Protein AF-A0ABD5RZX4-F1 (afdb_monomer)

Nearest PDB structures (foldseek):
  5f5x-assembly1_A  TM=9.224E-01  e=9.215E-24  Bacillus cereus ATCC 10987
  5f9m-assembly1_A  TM=9.256E-01  e=1.756E-23  Bacillus cereus ATCC 10987
  5jyb-assembly1_B  TM=9.176E-01  e=4.686E-22  Bacillus cereus ATCC 10987
  4e5s-assembly1_B  TM=8.769E-01  e=1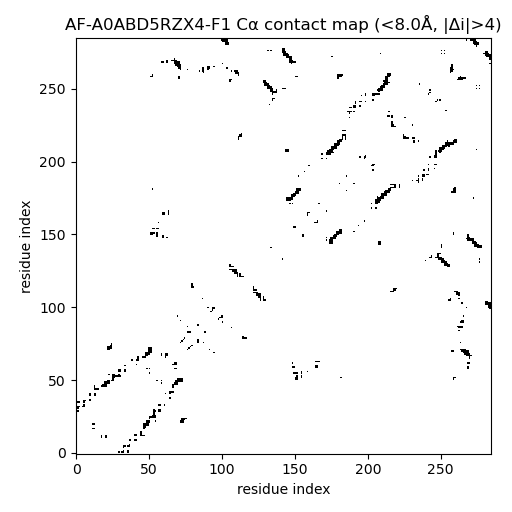.231E-19  Bacillus anthracis str. Ames
  4h1h-assembly1_A  TM=8.625E-01  e=5.331E-19  Listeria monocytogenes EGD-e

pLDDT: mean 95.08, std 4.71, range [74.06, 98.94]

InterPro domains:
  IPR003507 Peptidase family S66 [PTHR30237] (2-284)
  IPR027461 LD-carboxypeptidase A, C-terminal domain superfamily [G3DSA:3.50.30.60] (101-285)
  IPR027461 LD-carboxypeptidase A, C-terminal domain superfamily [SSF141986] (135-281)
  IPR027478 Murein tetrapeptide carboxypeptidase, N-terminal [G3DSA:3.40.50.10740] (1-100)
  IPR029062 Class I glutamine amidotransferase-like [SSF52317] (2-103)
  IPR040449 LD-carboxypeptidase, N-terminal [PF02016] (2-70)
  IPR040921 LD-carboxypeptidase, C-terminal [PF17676] (145-275)

Mean predicted aligned error: 3.29 Å

Structure (mmCIF, N/CA/C/O backbone):
data_AF-A0ABD5RZX4-F1
#
_entry.id   AF-A0ABD5RZX4-F1
#
loop_
_atom_site.group_PDB
_atom_site.id
_atom_site.type_symbol
_atom_site.label_atom_id
_atom_site.label_alt_id
_atom_site.label_comp_id
_atom_site.label_asym_id
_atom_site.label_entity_id
_atom_site.label_seq_id
_atom_site.pdbx_PDB_ins_code
_atom_site.Cartn_x
_atom_site.Cartn_y
_atom_site.Cartn_z
_atom_site.occupancy
_atom_site.B_iso_or_equiv
_atom_site.auth_seq_id
_atom_site.auth_comp_id
_atom_site.auth_asym_id
_atom_site.auth_atom_id
_atom_site.pdbx_PDB_model_num
ATOM 1 N N . PRO A 1 1 ? 6.919 -1.014 -25.676 1.00 94.06 1 PRO A N 1
ATOM 2 C CA . PRO A 1 1 ? 5.506 -0.659 -25.971 1.00 94.06 1 PRO A CA 1
ATOM 3 C C . PRO A 1 1 ? 4.554 -1.358 -24.990 1.00 94.06 1 PRO A C 1
ATOM 5 O O . PRO A 1 1 ? 4.954 -2.387 -24.448 1.00 94.06 1 PRO A O 1
ATOM 8 N N . PRO A 1 2 ? 3.350 -0.834 -24.702 1.00 97.31 2 PRO A N 1
ATOM 9 C CA . PRO A 1 2 ? 2.436 -1.482 -23.760 1.00 97.31 2 PRO A CA 1
ATOM 10 C C . PRO A 1 2 ? 1.942 -2.858 -24.240 1.00 97.31 2 PRO A C 1
ATOM 12 O O . PRO A 1 2 ? 1.843 -3.765 -23.422 1.00 97.31 2 PRO A O 1
ATOM 15 N N . GLU A 1 3 ? 1.717 -3.048 -25.542 1.00 97.75 3 GLU A N 1
ATOM 16 C CA . GLU A 1 3 ? 1.296 -4.328 -26.133 1.00 97.75 3 GLU A CA 1
ATOM 17 C C . GLU A 1 3 ? 2.377 -5.410 -25.984 1.00 97.75 3 GLU A C 1
ATOM 19 O O . GLU A 1 3 ? 2.085 -6.547 -25.632 1.00 97.75 3 GLU A O 1
ATOM 24 N N . GLU A 1 4 ? 3.640 -5.044 -26.212 1.00 97.88 4 GLU A N 1
ATOM 25 C CA . GLU A 1 4 ? 4.778 -5.962 -26.077 1.00 97.88 4 GLU A CA 1
ATOM 26 C C . GLU A 1 4 ? 4.996 -6.375 -24.618 1.00 97.88 4 GLU A C 1
ATOM 28 O O . GLU A 1 4 ? 5.177 -7.555 -24.341 1.00 97.88 4 GLU A O 1
ATOM 33 N N . ARG A 1 5 ? 4.894 -5.427 -23.673 1.00 97.56 5 ARG A N 1
ATOM 34 C CA . ARG A 1 5 ? 4.966 -5.730 -22.233 1.00 97.56 5 ARG A CA 1
ATOM 35 C C . ARG A 1 5 ? 3.840 -6.667 -21.790 1.00 97.56 5 ARG A C 1
ATOM 37 O O . ARG A 1 5 ? 4.092 -7.580 -21.012 1.00 97.56 5 ARG A O 1
ATOM 44 N N . ALA A 1 6 ? 2.619 -6.470 -22.295 1.00 97.56 6 ALA A N 1
ATOM 45 C CA . ALA A 1 6 ? 1.498 -7.370 -22.020 1.00 97.56 6 ALA A CA 1
ATOM 46 C C . ALA A 1 6 ? 1.774 -8.786 -22.546 1.00 97.56 6 ALA A C 1
ATOM 48 O O . ALA A 1 6 ? 1.656 -9.746 -21.789 1.00 97.56 6 ALA A O 1
ATOM 49 N N . ALA A 1 7 ? 2.240 -8.908 -23.793 1.00 96.75 7 ALA A N 1
ATOM 50 C CA . ALA A 1 7 ? 2.593 -10.196 -24.385 1.00 96.75 7 ALA A CA 1
ATOM 51 C C . ALA A 1 7 ? 3.728 -10.910 -23.623 1.00 96.75 7 ALA A C 1
ATOM 53 O O . ALA A 1 7 ? 3.729 -12.135 -23.512 1.00 96.75 7 ALA A O 1
ATOM 54 N N . GLU A 1 8 ? 4.697 -10.170 -23.073 1.00 96.06 8 GLU A N 1
ATOM 55 C CA . GLU A 1 8 ? 5.748 -10.748 -22.230 1.00 96.06 8 GLU A CA 1
ATOM 56 C C . GLU A 1 8 ? 5.211 -11.280 -20.899 1.00 96.06 8 GLU A C 1
ATOM 58 O O . GLU A 1 8 ? 5.606 -12.377 -20.500 1.00 96.06 8 GLU A O 1
ATOM 63 N N . ILE A 1 9 ? 4.300 -10.546 -20.251 1.00 95.69 9 ILE A N 1
ATOM 64 C CA . ILE A 1 9 ? 3.616 -10.991 -19.028 1.00 95.69 9 ILE A CA 1
ATOM 65 C C . ILE A 1 9 ? 2.806 -12.258 -19.315 1.00 95.69 9 ILE A C 1
ATOM 67 O O . ILE A 1 9 ? 2.962 -13.251 -18.612 1.00 95.69 9 ILE A O 1
ATOM 71 N N . GLU A 1 10 ? 1.988 -12.258 -20.367 1.00 95.06 10 GLU A N 1
ATOM 72 C CA . GLU A 1 10 ? 1.165 -13.411 -20.750 1.00 95.06 10 GLU A CA 1
ATOM 73 C C . GLU A 1 10 ? 2.010 -14.638 -21.072 1.00 95.06 10 GLU A C 1
ATOM 75 O O . GLU A 1 10 ? 1.728 -15.725 -20.576 1.00 95.06 10 GLU A O 1
ATOM 80 N N . ARG A 1 11 ? 3.088 -14.467 -21.848 1.00 94.81 11 ARG A N 1
ATOM 81 C CA . ARG A 1 11 ? 4.034 -15.550 -22.134 1.00 94.81 11 ARG A CA 1
ATOM 82 C C . ARG A 1 11 ? 4.641 -16.106 -20.848 1.00 94.81 11 ARG A C 1
ATOM 84 O O . ARG A 1 11 ? 4.794 -17.317 -20.741 1.00 94.81 11 ARG A O 1
ATOM 91 N N . ALA A 1 12 ? 4.996 -15.240 -19.899 1.00 94.50 12 ALA A N 1
ATOM 92 C CA . ALA A 1 12 ? 5.596 -15.667 -18.643 1.00 94.50 12 ALA A CA 1
ATOM 93 C C . ALA A 1 12 ? 4.602 -16.406 -17.732 1.00 94.50 12 ALA A C 1
ATOM 95 O O . ALA A 1 12 ? 4.987 -17.366 -17.074 1.00 94.50 12 ALA A O 1
ATOM 96 N N . PHE A 1 13 ? 3.334 -15.989 -17.712 1.00 93.44 13 PHE A N 1
ATOM 97 C CA . PHE A 1 13 ? 2.275 -16.683 -16.973 1.00 93.44 13 PHE A CA 1
ATOM 98 C C . PHE A 1 13 ? 1.901 -18.017 -17.626 1.00 93.44 13 PHE A C 1
ATOM 100 O O . PHE A 1 13 ? 1.741 -19.007 -16.925 1.00 93.44 13 PHE A O 1
ATOM 107 N N . ALA A 1 14 ? 1.803 -18.070 -18.956 1.00 92.38 14 ALA A N 1
ATOM 108 C CA . ALA A 1 14 ? 1.410 -19.273 -19.689 1.00 92.38 14 ALA A CA 1
ATOM 109 C C . ALA A 1 14 ? 2.469 -20.393 -19.674 1.00 92.38 14 ALA A C 1
ATOM 111 O O . ALA A 1 14 ? 2.138 -21.546 -19.957 1.00 92.38 14 ALA A O 1
ATOM 112 N N . ASP A 1 15 ? 3.733 -20.078 -19.375 1.00 93.69 15 ASP A N 1
ATOM 113 C CA . ASP A 1 15 ? 4.818 -21.058 -19.327 1.00 93.69 15 ASP A CA 1
ATOM 114 C C . ASP A 1 15 ? 4.810 -21.843 -17.994 1.00 93.69 15 ASP A C 1
ATOM 116 O O . ASP A 1 15 ? 5.119 -21.281 -16.939 1.00 93.69 15 ASP A O 1
ATOM 120 N N . PRO A 1 16 ? 4.508 -23.157 -18.004 1.00 91.81 16 PRO A N 1
ATOM 121 C CA . PRO A 1 16 ? 4.422 -23.956 -16.782 1.00 91.81 16 PRO A CA 1
ATOM 122 C C . PRO A 1 16 ? 5.774 -24.171 -16.077 1.00 91.81 16 PRO A C 1
ATOM 124 O O . PRO A 1 16 ? 5.786 -24.619 -14.925 1.00 91.81 16 PRO A O 1
ATOM 127 N N . GLU A 1 17 ? 6.904 -23.886 -16.734 1.00 94.25 17 GLU A N 1
ATOM 128 C CA . GLU A 1 17 ? 8.232 -23.953 -16.115 1.00 94.25 17 GLU A CA 1
ATOM 129 C C . GLU A 1 17 ? 8.545 -22.698 -15.276 1.00 94.25 17 GLU A C 1
ATOM 131 O O . GLU A 1 17 ? 9.392 -22.748 -14.377 1.00 94.25 17 GLU A O 1
ATOM 136 N N . ILE A 1 18 ? 7.827 -21.587 -15.492 1.00 93.56 18 ILE A N 1
ATOM 137 C CA . ILE A 1 18 ? 8.025 -20.328 -14.766 1.00 93.56 18 ILE A CA 1
ATOM 138 C C . ILE A 1 18 ? 7.219 -20.325 -13.462 1.00 93.56 18 ILE A C 1
ATOM 140 O O . ILE A 1 18 ? 5.992 -20.243 -13.428 1.00 93.56 18 ILE A O 1
ATOM 144 N N . ARG A 1 19 ? 7.935 -20.367 -12.334 1.00 89.50 19 ARG A N 1
ATOM 145 C CA . ARG A 1 19 ? 7.347 -20.400 -10.978 1.00 89.50 19 ARG A CA 1
ATOM 146 C C . ARG A 1 19 ? 7.194 -19.026 -10.319 1.00 89.50 19 ARG A C 1
ATOM 148 O O . ARG A 1 19 ? 6.604 -18.936 -9.243 1.00 89.50 19 ARG A O 1
ATOM 155 N N . GLY A 1 20 ? 7.725 -17.984 -10.950 1.00 92.00 20 GLY A N 1
ATOM 156 C CA . GLY A 1 20 ? 7.547 -16.604 -10.529 1.00 92.00 20 GLY A CA 1
ATOM 157 C C . GLY A 1 20 ? 8.083 -15.616 -11.560 1.00 92.00 20 GLY A C 1
ATOM 158 O O . GLY A 1 20 ? 9.052 -15.900 -12.261 1.00 92.00 20 GLY A O 1
ATOM 159 N N . VAL A 1 21 ? 7.448 -14.452 -11.632 1.00 94.94 21 VAL A N 1
ATOM 160 C CA . VAL A 1 21 ? 7.799 -13.333 -12.508 1.00 94.94 21 VAL A CA 1
ATOM 161 C C . VAL A 1 21 ? 8.141 -12.143 -11.628 1.00 94.94 21 VAL A C 1
ATOM 163 O O . VAL A 1 21 ? 7.313 -11.710 -10.833 1.00 94.94 21 VAL A O 1
ATOM 166 N N . MET A 1 22 ? 9.354 -11.615 -11.762 1.00 96.25 22 MET A N 1
ATOM 167 C CA . MET A 1 22 ? 9.814 -10.458 -11.001 1.00 96.25 22 MET A CA 1
ATOM 168 C C . MET A 1 22 ? 10.012 -9.271 -11.932 1.00 96.25 22 MET A C 1
ATOM 170 O O . MET A 1 22 ? 10.758 -9.357 -12.908 1.00 96.25 22 MET A O 1
ATOM 174 N N . ALA A 1 23 ? 9.343 -8.165 -11.621 1.00 97.19 23 ALA A N 1
ATOM 175 C CA . ALA A 1 23 ? 9.547 -6.903 -12.302 1.00 97.19 23 ALA A CA 1
ATOM 176 C C . ALA A 1 23 ? 10.989 -6.426 -12.107 1.00 97.19 23 ALA A C 1
ATOM 178 O O . ALA A 1 23 ? 11.581 -6.594 -11.038 1.00 97.19 23 ALA A O 1
ATOM 179 N N . VAL A 1 24 ? 11.554 -5.814 -13.147 1.00 95.94 24 VAL A N 1
ATOM 180 C CA . VAL A 1 24 ? 12.904 -5.248 -13.065 1.00 95.94 24 VAL A CA 1
ATOM 181 C C . VAL A 1 24 ? 12.901 -4.011 -12.168 1.00 95.94 24 VAL A C 1
ATOM 183 O O . VAL A 1 24 ? 13.736 -3.897 -11.279 1.00 95.94 24 VAL A O 1
ATOM 186 N N . THR A 1 25 ? 11.961 -3.095 -12.391 1.00 94.75 25 THR A N 1
ATOM 187 C CA . THR A 1 25 ? 11.801 -1.844 -11.641 1.00 94.75 25 THR A CA 1
ATOM 188 C C . THR A 1 25 ? 10.355 -1.332 -11.765 1.00 94.75 25 THR A C 1
ATOM 190 O O . THR A 1 25 ? 9.526 -1.982 -12.414 1.00 94.75 25 THR A O 1
ATOM 193 N N . GLY A 1 26 ? 10.058 -0.193 -11.132 1.00 95.19 26 GLY A N 1
ATOM 194 C CA . GLY A 1 26 ? 8.796 0.541 -11.235 1.00 95.19 26 GLY A CA 1
ATOM 195 C C . GLY A 1 26 ? 8.702 1.389 -12.509 1.00 95.19 26 GLY A C 1
ATOM 196 O O . GLY A 1 26 ? 9.296 1.065 -13.538 1.00 95.19 26 GLY A O 1
ATOM 197 N N . GLY A 1 27 ? 7.952 2.488 -12.446 1.00 95.62 27 GLY A N 1
ATOM 198 C CA . GLY A 1 27 ? 7.669 3.339 -13.599 1.00 95.62 27 GLY A CA 1
ATOM 199 C C . GLY A 1 27 ? 6.507 4.293 -13.337 1.00 95.62 27 GLY A C 1
ATOM 200 O O . GLY A 1 27 ? 6.277 4.695 -12.199 1.00 95.62 27 GLY A O 1
ATOM 201 N N . ASP A 1 28 ? 5.778 4.645 -14.391 1.00 96.56 28 ASP A N 1
ATOM 202 C CA . ASP A 1 28 ? 4.622 5.544 -14.330 1.00 96.56 28 ASP A CA 1
ATOM 203 C C . ASP A 1 28 ? 3.563 5.276 -15.422 1.00 96.56 28 ASP A C 1
ATOM 205 O O . ASP A 1 28 ? 2.718 6.130 -15.710 1.00 96.56 28 ASP A O 1
ATOM 209 N N . ASP A 1 29 ? 3.599 4.115 -16.085 1.00 97.06 29 ASP A N 1
ATOM 210 C CA . ASP A 1 29 ? 2.750 3.870 -17.254 1.00 97.06 29 ASP A CA 1
ATOM 211 C C . ASP A 1 29 ? 2.239 2.430 -17.413 1.00 97.06 29 ASP A C 1
ATOM 213 O O . ASP A 1 29 ? 1.566 2.122 -18.408 1.00 97.06 29 ASP A O 1
ATOM 217 N N . GLN A 1 30 ? 2.460 1.555 -16.429 1.00 97.38 30 GLN A N 1
ATOM 218 C CA . GLN A 1 30 ? 1.998 0.166 -16.461 1.00 97.38 30 GLN A CA 1
ATOM 219 C C . GLN A 1 30 ? 0.471 0.042 -16.516 1.00 97.38 30 GLN A C 1
ATOM 221 O O . GLN A 1 30 ? -0.051 -0.922 -17.082 1.00 97.38 30 GLN A O 1
ATOM 226 N N . LEU A 1 31 ? -0.271 1.063 -16.078 1.00 97.25 31 LEU A N 1
ATOM 227 C CA . LEU A 1 31 ? -1.721 1.165 -16.288 1.00 97.25 31 LEU A CA 1
ATOM 228 C C . LEU A 1 31 ? -2.121 1.017 -17.771 1.00 97.25 31 LEU A C 1
ATOM 230 O O . LEU A 1 31 ? -3.170 0.451 -18.097 1.00 97.25 31 LEU A O 1
ATOM 234 N N . ARG A 1 32 ? -1.273 1.491 -18.699 1.00 97.25 32 ARG A N 1
ATOM 235 C CA . ARG A 1 32 ? -1.499 1.381 -20.153 1.00 97.25 32 ARG A CA 1
ATOM 236 C C . ARG A 1 32 ? -1.360 -0.050 -20.660 1.00 97.25 32 ARG A C 1
ATOM 238 O O . ARG A 1 32 ? -1.932 -0.357 -21.702 1.00 97.25 32 ARG A O 1
ATOM 245 N N . VAL A 1 33 ? -0.633 -0.906 -19.943 1.00 98.00 33 VAL A N 1
ATOM 246 C CA . VAL A 1 33 ? -0.426 -2.323 -20.280 1.00 98.00 33 VAL A CA 1
ATOM 247 C C . VAL A 1 33 ? -1.702 -3.125 -20.028 1.00 98.00 33 VAL A C 1
ATOM 249 O O . VAL A 1 33 ? -2.072 -3.955 -20.852 1.00 98.00 33 VAL A O 1
ATOM 252 N N . LEU A 1 34 ? -2.442 -2.818 -18.954 1.00 97.19 34 LEU A N 1
ATOM 253 C CA . LEU A 1 34 ? -3.571 -3.638 -18.489 1.00 97.19 34 LEU A CA 1
ATOM 254 C C . LEU A 1 34 ? -4.672 -3.863 -19.534 1.00 97.19 34 LEU A C 1
ATOM 256 O O . LEU A 1 34 ? -5.314 -4.907 -19.545 1.00 97.19 34 LEU A O 1
ATOM 260 N N . ARG A 1 35 ? -4.896 -2.896 -20.434 1.00 95.81 35 ARG A N 1
ATOM 261 C CA . ARG A 1 35 ? -5.931 -3.004 -21.481 1.00 95.81 35 ARG A CA 1
ATOM 262 C C . ARG A 1 35 ? -5.582 -3.995 -22.597 1.00 95.81 35 ARG A C 1
ATOM 264 O O . ARG A 1 35 ? -6.433 -4.239 -23.446 1.00 95.81 35 ARG A O 1
ATOM 271 N N . HIS A 1 36 ? -4.335 -4.456 -22.636 1.00 97.12 36 HIS A N 1
ATOM 272 C CA . HIS A 1 36 ? -3.822 -5.404 -23.617 1.00 97.12 36 HIS A CA 1
ATOM 273 C C . HIS A 1 36 ? -3.692 -6.818 -23.047 1.00 97.12 36 HIS A C 1
ATOM 275 O O . HIS A 1 36 ? -3.419 -7.717 -23.828 1.00 97.12 36 HIS A O 1
ATOM 281 N N . LEU A 1 37 ? -3.887 -6.995 -21.733 1.00 95.44 37 LEU A N 1
ATOM 282 C CA . LEU A 1 37 ? -3.808 -8.294 -21.071 1.00 95.44 37 LEU A CA 1
ATOM 283 C C . LEU A 1 37 ? -5.078 -9.114 -21.303 1.00 95.44 37 LEU A C 1
ATOM 285 O O . LEU A 1 37 ? -6.191 -8.633 -21.052 1.00 95.44 37 LEU A O 1
ATOM 289 N N . ASP A 1 38 ? -4.894 -10.370 -21.682 1.00 90.94 38 ASP A N 1
ATOM 290 C CA . ASP A 1 38 ? -5.908 -11.409 -21.619 1.00 90.94 38 ASP A CA 1
ATOM 291 C C . ASP A 1 38 ? -6.069 -11.893 -20.170 1.00 90.94 38 ASP A C 1
ATOM 293 O O . ASP A 1 38 ? -5.175 -12.481 -19.554 1.00 90.94 38 ASP A O 1
ATOM 297 N N . ALA A 1 39 ? -7.242 -11.611 -19.604 1.00 84.19 39 ALA A N 1
ATOM 298 C CA . ALA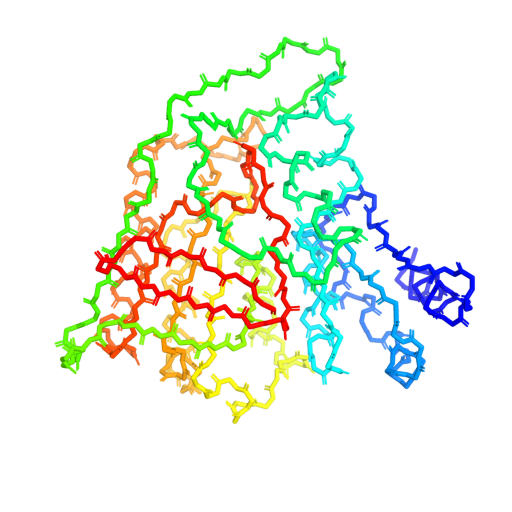 A 1 39 ? -7.568 -11.955 -18.230 1.00 84.19 39 ALA A CA 1
ATOM 299 C C . ALA A 1 39 ? -7.595 -13.470 -17.987 1.00 84.19 39 ALA A C 1
ATOM 301 O O . ALA A 1 39 ? -7.270 -13.895 -16.875 1.00 84.19 39 ALA A O 1
ATOM 302 N N . ASP A 1 40 ? -7.986 -14.254 -18.994 1.00 85.25 40 ASP A N 1
ATOM 303 C CA . ASP A 1 40 ? -8.165 -15.697 -18.862 1.00 85.25 40 ASP A CA 1
ATOM 304 C C . ASP A 1 40 ? -6.803 -16.391 -18.774 1.00 85.25 40 ASP A C 1
ATOM 306 O O . ASP A 1 40 ? -6.603 -17.229 -17.893 1.00 85.25 40 ASP A O 1
ATOM 310 N N . VAL A 1 41 ? -5.818 -15.940 -19.562 1.00 86.50 41 VAL A N 1
ATOM 311 C CA . VAL A 1 41 ? -4.434 -16.449 -19.510 1.00 86.50 41 VAL A CA 1
ATOM 312 C C . VAL A 1 41 ? -3.849 -16.328 -18.102 1.00 86.50 41 VAL A C 1
ATOM 314 O O . VAL A 1 41 ? -3.304 -17.295 -17.568 1.00 86.50 41 VAL A O 1
ATOM 317 N N . LEU A 1 42 ? -3.993 -15.161 -17.464 1.00 86.44 42 LEU A N 1
ATOM 318 C CA . LEU A 1 42 ? -3.430 -14.938 -16.127 1.00 86.44 42 LEU A CA 1
ATOM 319 C C . LEU A 1 42 ? -4.159 -15.735 -15.036 1.00 86.44 42 LEU A C 1
ATOM 321 O O . LEU A 1 42 ? -3.562 -16.057 -14.009 1.00 86.44 42 LEU A O 1
ATOM 325 N N . ARG A 1 43 ? -5.449 -16.038 -15.238 1.00 81.44 43 ARG A N 1
ATOM 326 C CA . ARG A 1 43 ? -6.268 -16.791 -14.279 1.00 81.44 43 ARG A CA 1
ATOM 327 C C . ARG A 1 43 ? -6.038 -18.298 -14.378 1.00 81.44 43 ARG A C 1
ATOM 329 O O . ARG A 1 43 ? -6.046 -18.979 -13.356 1.00 81.44 43 ARG A O 1
ATOM 336 N N . GLU A 1 44 ? -5.880 -18.824 -15.590 1.00 85.06 44 GLU A N 1
ATOM 337 C CA . GLU A 1 44 ? -5.722 -20.262 -15.848 1.00 85.06 44 GLU A CA 1
ATOM 338 C C . GLU A 1 44 ? -4.309 -20.769 -15.537 1.00 85.06 44 GLU A C 1
ATOM 340 O O . GLU A 1 44 ? -4.139 -21.940 -15.189 1.00 85.06 44 GLU A O 1
ATOM 345 N N . HIS A 1 45 ? -3.313 -19.880 -15.576 1.00 78.50 45 HIS A N 1
ATOM 346 C CA . HIS A 1 45 ? -1.914 -20.199 -15.303 1.00 78.50 45 HIS A CA 1
ATOM 347 C C . HIS A 1 45 ? -1.330 -19.317 -14.185 1.00 78.50 45 HIS A C 1
ATOM 349 O O . HIS A 1 45 ? -0.428 -18.513 -14.433 1.00 78.50 45 HIS A O 1
ATOM 355 N N . PRO A 1 46 ? -1.829 -19.415 -12.937 1.00 74.12 46 PRO A N 1
ATOM 356 C CA . PRO A 1 46 ? -1.360 -18.544 -11.874 1.00 74.12 46 PRO A CA 1
ATOM 357 C C . PRO A 1 46 ? 0.092 -18.882 -11.513 1.00 74.12 46 PRO A C 1
ATOM 359 O O . PRO A 1 46 ? 0.388 -19.928 -10.929 1.00 74.12 46 PRO A O 1
ATOM 362 N N . THR A 1 47 ? 0.997 -17.960 -11.828 1.00 83.06 47 THR A N 1
ATOM 363 C CA . THR A 1 47 ? 2.351 -17.905 -11.271 1.00 83.06 47 THR A CA 1
ATOM 364 C C . THR A 1 47 ? 2.455 -16.727 -10.302 1.00 83.06 47 THR A C 1
ATOM 366 O O . THR A 1 47 ? 1.582 -15.857 -10.262 1.00 83.06 47 THR A O 1
ATOM 369 N N . ARG A 1 48 ? 3.497 -16.694 -9.468 1.00 87.44 48 ARG A N 1
ATOM 370 C CA . ARG A 1 48 ? 3.684 -15.591 -8.512 1.00 87.44 48 ARG A CA 1
ATOM 371 C C . ARG A 1 48 ? 4.228 -14.367 -9.235 1.00 87.44 48 ARG A C 1
ATOM 373 O O . ARG A 1 48 ? 5.196 -14.481 -9.979 1.00 87.44 48 ARG A O 1
ATOM 380 N N . PHE A 1 49 ? 3.654 -13.197 -8.980 1.00 95.44 49 PHE A N 1
ATOM 381 C CA . PHE A 1 49 ? 4.198 -11.934 -9.474 1.00 95.44 49 PHE A CA 1
ATOM 382 C C . PHE A 1 49 ? 4.845 -11.143 -8.336 1.00 95.44 49 PHE A C 1
ATOM 384 O O . PHE A 1 49 ? 4.264 -11.027 -7.255 1.00 95.44 49 PHE A O 1
ATOM 391 N N . TYR A 1 50 ? 6.027 -10.593 -8.600 1.00 96.75 50 TYR A N 1
ATOM 392 C CA . TYR A 1 50 ? 6.790 -9.749 -7.691 1.00 96.75 50 TYR A CA 1
ATOM 393 C C . TYR A 1 50 ? 6.972 -8.372 -8.343 1.00 96.75 50 TYR A C 1
ATOM 395 O O . TYR A 1 50 ? 7.622 -8.259 -9.383 1.00 96.75 50 TYR A O 1
ATOM 403 N N . GLY A 1 51 ? 6.391 -7.336 -7.739 1.00 97.19 51 GLY A N 1
ATOM 404 C CA . GLY A 1 51 ? 6.616 -5.935 -8.094 1.00 97.19 51 GLY A CA 1
ATOM 405 C C . GLY 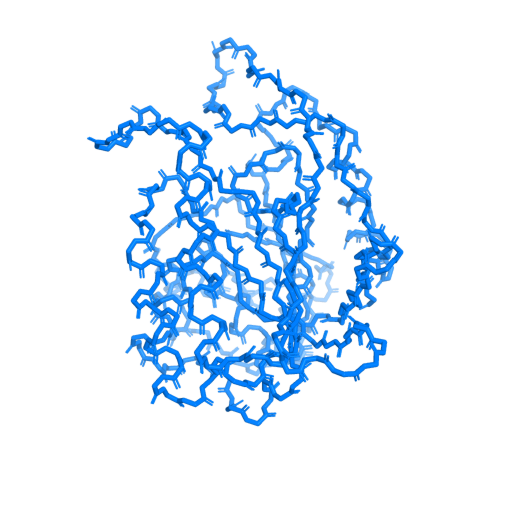A 1 51 ? 6.021 -4.999 -7.041 1.00 97.19 51 GLY A C 1
ATOM 406 O O . GLY A 1 51 ? 5.159 -5.409 -6.278 1.00 97.19 51 GLY A O 1
ATOM 407 N N . PHE A 1 52 ? 6.441 -3.740 -6.986 1.00 97.12 52 PHE A N 1
ATOM 408 C CA . PHE A 1 52 ? 5.717 -2.680 -6.264 1.00 97.12 52 PHE A CA 1
ATOM 409 C C . PHE A 1 52 ? 5.855 -1.353 -7.020 1.00 97.12 52 PHE A C 1
ATOM 411 O O . PHE A 1 52 ? 6.460 -1.333 -8.101 1.00 97.12 52 PHE A O 1
ATOM 418 N N . SER A 1 53 ? 5.299 -0.264 -6.478 1.00 97.25 53 SER A N 1
ATOM 419 C CA . SER A 1 53 ? 5.241 1.042 -7.146 1.00 97.25 53 SER A CA 1
ATOM 420 C C . SER A 1 53 ? 4.308 0.971 -8.361 1.00 97.25 53 SER A C 1
ATOM 422 O O . SER A 1 53 ? 3.198 0.46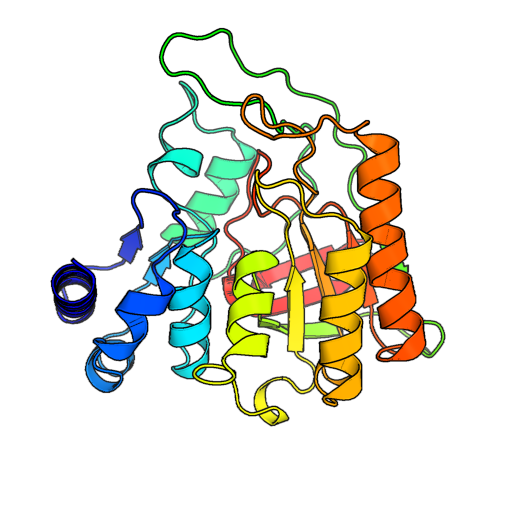7 -8.232 1.00 97.25 53 SER A O 1
ATOM 424 N N . ASP A 1 54 ? 4.721 1.387 -9.559 1.00 98.38 54 ASP A N 1
ATOM 425 C CA . ASP A 1 54 ? 3.896 1.281 -10.783 1.00 98.38 54 ASP A CA 1
ATOM 426 C C . ASP A 1 54 ? 3.405 -0.141 -11.095 1.00 98.38 54 ASP A C 1
ATOM 428 O O . ASP A 1 54 ? 2.332 -0.336 -11.675 1.00 98.38 54 ASP A O 1
ATOM 432 N N . ASN A 1 55 ? 4.139 -1.157 -10.631 1.00 98.31 55 ASN A N 1
ATOM 433 C CA . ASN A 1 55 ? 3.721 -2.549 -10.756 1.00 98.31 55 ASN A CA 1
ATOM 434 C C . ASN A 1 55 ? 2.433 -2.862 -9.985 1.00 98.31 55 ASN A C 1
ATOM 436 O O . ASN A 1 55 ? 1.774 -3.855 -10.307 1.00 98.31 55 ASN A O 1
ATOM 440 N N . ASP A 1 56 ? 2.018 -2.017 -9.035 1.00 98.50 56 ASP A N 1
ATOM 441 C CA . ASP A 1 56 ? 0.738 -2.161 -8.343 1.00 98.50 56 ASP A CA 1
ATOM 442 C C . ASP A 1 56 ? -0.457 -2.116 -9.303 1.00 98.50 56 ASP A C 1
ATOM 444 O O . ASP A 1 56 ? -1.475 -2.742 -9.022 1.00 98.50 56 ASP A O 1
ATOM 448 N N . ASN A 1 57 ? -0.312 -1.531 -10.500 1.00 98.44 57 ASN A N 1
ATOM 449 C CA . ASN A 1 57 ? -1.329 -1.621 -11.550 1.00 98.44 57 ASN A CA 1
ATOM 450 C C . ASN A 1 57 ? -1.637 -3.087 -11.895 1.00 98.44 57 ASN A C 1
ATOM 452 O O . ASN A 1 57 ? -2.794 -3.514 -11.933 1.00 98.44 57 ASN A O 1
ATOM 456 N N . LEU A 1 58 ? -0.587 -3.884 -12.128 1.00 97.62 58 LEU A N 1
ATOM 457 C CA . LEU A 1 58 ? -0.732 -5.308 -12.424 1.00 97.62 58 LEU A CA 1
ATOM 458 C C . LEU A 1 58 ? -1.160 -6.087 -11.181 1.00 97.62 58 LEU A C 1
ATOM 460 O O . LEU A 1 58 ? -1.957 -7.012 -11.292 1.00 97.62 58 LEU A O 1
ATOM 464 N N . ARG A 1 59 ? -0.689 -5.708 -9.995 1.00 97.62 59 ARG A N 1
ATOM 465 C CA . ARG A 1 59 ? -1.030 -6.410 -8.750 1.00 97.62 59 ARG A CA 1
ATOM 466 C C . ARG A 1 59 ? -2.496 -6.262 -8.379 1.00 97.62 59 ARG A C 1
ATOM 468 O O . ARG A 1 59 ? -3.137 -7.259 -8.068 1.00 97.62 59 ARG A O 1
ATOM 475 N N . LEU A 1 60 ? -3.052 -5.059 -8.502 1.00 97.69 60 LEU A N 1
ATOM 476 C CA . LEU A 1 60 ? -4.483 -4.803 -8.335 1.00 97.69 60 LEU A CA 1
ATOM 477 C C . LEU A 1 60 ? -5.310 -5.530 -9.406 1.00 97.69 60 LEU A C 1
ATOM 479 O O . LEU A 1 60 ? -6.367 -6.089 -9.117 1.00 97.69 60 LEU A O 1
ATOM 483 N N . TYR A 1 61 ? -4.808 -5.599 -10.642 1.00 96.19 61 TYR A N 1
ATOM 484 C CA . TYR A 1 61 ? -5.441 -6.385 -11.701 1.00 96.19 61 TYR A CA 1
ATOM 485 C C . TYR A 1 61 ? -5.449 -7.894 -11.386 1.00 96.19 61 TYR A C 1
ATOM 487 O O . TYR A 1 61 ? -6.471 -8.557 -11.577 1.00 96.19 61 TYR A O 1
ATOM 495 N N . LEU A 1 62 ? -4.343 -8.437 -10.875 1.00 95.38 62 LEU A N 1
ATOM 496 C CA . LEU A 1 62 ? -4.199 -9.836 -10.456 1.00 95.38 62 LEU A CA 1
ATOM 497 C C . LEU A 1 62 ? -5.043 -10.167 -9.218 1.00 95.38 62 LEU A C 1
ATOM 499 O O . LEU A 1 62 ? -5.629 -11.249 -9.154 1.00 95.38 62 LEU A O 1
ATOM 503 N N . TRP A 1 63 ? -5.192 -9.219 -8.291 1.00 95.69 63 TRP A N 1
ATOM 504 C CA . TRP A 1 63 ? -6.056 -9.354 -7.118 1.00 95.69 63 TRP A CA 1
ATOM 505 C C . TRP A 1 63 ? -7.493 -9.708 -7.515 1.00 95.69 63 TRP A C 1
ATOM 507 O O . TRP A 1 63 ? -8.067 -10.653 -6.971 1.00 95.69 63 TRP A O 1
ATOM 517 N N . ASN A 1 64 ? -8.036 -9.026 -8.535 1.00 93.62 64 ASN A N 1
ATOM 518 C CA . ASN A 1 64 ? -9.383 -9.276 -9.077 1.00 93.62 64 ASN A CA 1
ATOM 519 C C . ASN A 1 64 ? -9.534 -10.668 -9.718 1.00 93.62 64 ASN A C 1
ATOM 521 O O . ASN A 1 64 ? -10.640 -11.097 -10.033 1.00 93.62 64 ASN A O 1
ATOM 525 N N . ARG A 1 65 ? -8.421 -11.370 -9.958 1.00 91.31 65 ARG A N 1
ATOM 526 C CA . ARG A 1 65 ? -8.370 -12.721 -10.542 1.00 91.31 65 ARG A CA 1
ATOM 527 C C . ARG A 1 65 ? -8.018 -13.791 -9.510 1.00 91.31 65 ARG A C 1
ATOM 529 O O . ARG A 1 65 ? -7.842 -14.948 -9.880 1.00 91.31 65 ARG A O 1
ATOM 536 N N . GLY A 1 66 ? -7.929 -13.420 -8.231 1.00 90.50 66 GLY A N 1
ATOM 537 C CA . GLY A 1 66 ? -7.582 -14.334 -7.143 1.00 90.50 66 GLY A CA 1
ATOM 538 C C . GLY A 1 66 ? -6.105 -14.731 -7.114 1.00 90.50 66 GLY A C 1
ATOM 539 O O . GLY A 1 66 ? -5.767 -15.748 -6.515 1.00 90.50 66 GLY A O 1
ATOM 540 N N . VAL A 1 67 ? -5.224 -13.959 -7.760 1.00 90.81 67 VAL A N 1
ATOM 541 C CA . VAL A 1 67 ? -3.780 -14.222 -7.778 1.00 90.81 67 VAL A CA 1
ATOM 542 C C . VAL A 1 67 ? -3.085 -13.343 -6.740 1.00 90.81 67 VAL A C 1
ATOM 544 O O . VAL A 1 67 ? -3.186 -12.117 -6.785 1.00 90.81 67 VAL A O 1
ATOM 547 N N . VAL A 1 68 ? -2.356 -13.977 -5.816 1.00 92.31 68 VAL A N 1
ATOM 548 C CA . VAL A 1 68 ? -1.540 -13.283 -4.808 1.00 92.31 68 VAL A CA 1
ATOM 549 C C . VAL A 1 68 ? -0.236 -12.790 -5.436 1.00 92.31 68 VAL A C 1
ATOM 551 O O . VAL A 1 68 ? 0.435 -13.529 -6.160 1.00 92.31 68 VAL A O 1
ATOM 554 N N . SER A 1 69 ? 0.139 -11.544 -5.142 1.00 95.38 69 SER A N 1
ATOM 555 C CA . SER A 1 69 ? 1.365 -10.915 -5.649 1.00 95.38 69 SER A CA 1
ATOM 556 C C . SER A 1 69 ? 2.129 -10.170 -4.557 1.00 95.38 69 SER A C 1
ATOM 558 O O . SER A 1 69 ? 1.537 -9.602 -3.640 1.00 95.38 69 SER A O 1
ATOM 560 N N . TYR A 1 70 ? 3.451 -10.118 -4.673 1.00 97.00 70 TYR A N 1
ATOM 561 C CA . TYR A 1 70 ? 4.345 -9.665 -3.607 1.00 97.00 70 TYR A CA 1
ATOM 562 C C . TYR A 1 70 ? 5.056 -8.361 -3.967 1.00 97.00 70 TYR A C 1
ATOM 564 O O . TYR A 1 70 ? 5.494 -8.175 -5.099 1.00 97.00 70 TYR A O 1
ATOM 572 N N . GLY A 1 71 ? 5.195 -7.479 -2.980 1.00 96.25 71 GLY A N 1
ATOM 573 C CA . GLY A 1 71 ? 5.778 -6.144 -3.113 1.00 96.25 71 GLY A CA 1
ATOM 574 C C . GLY A 1 71 ? 7.302 -6.095 -3.257 1.00 96.25 71 GLY A C 1
ATOM 575 O O . GLY A 1 71 ? 7.918 -5.362 -2.503 1.00 96.25 71 GLY A O 1
ATOM 576 N N . ALA A 1 72 ? 7.913 -6.858 -4.168 1.00 94.38 72 ALA A N 1
ATOM 577 C CA . ALA A 1 72 ? 9.372 -6.938 -4.352 1.00 94.38 72 ALA A CA 1
ATOM 578 C C . ALA A 1 72 ? 9.773 -6.857 -5.830 1.00 94.38 72 ALA A C 1
ATOM 580 O O . ALA A 1 72 ? 9.030 -7.320 -6.682 1.00 94.38 72 ALA A O 1
ATOM 581 N N . GLN A 1 73 ? 10.949 -6.331 -6.169 1.00 94.19 73 GLN A N 1
ATOM 582 C CA . GLN A 1 73 ? 11.384 -6.183 -7.572 1.00 94.19 73 GLN A CA 1
ATOM 583 C C . GLN A 1 73 ? 12.906 -6.193 -7.698 1.00 94.19 73 GLN A C 1
ATOM 585 O O . GLN A 1 73 ? 13.609 -5.816 -6.771 1.00 94.19 73 GLN A O 1
ATOM 590 N N . LEU A 1 74 ? 13.435 -6.605 -8.849 1.00 94.19 74 LEU A N 1
ATOM 591 C CA . LEU A 1 74 ? 14.860 -6.903 -9.004 1.00 94.19 74 LEU A CA 1
ATOM 592 C C . LEU A 1 74 ? 15.760 -5.733 -8.591 1.00 94.19 74 LEU A C 1
ATOM 594 O O . LEU A 1 74 ? 16.639 -5.915 -7.755 1.00 94.19 74 LEU A O 1
ATOM 598 N N . MET A 1 75 ? 15.545 -4.547 -9.164 1.00 91.31 75 MET A N 1
ATOM 599 C CA . MET A 1 75 ? 16.450 -3.423 -8.950 1.00 91.31 75 MET A CA 1
ATOM 600 C C . MET A 1 75 ? 16.379 -2.912 -7.511 1.00 91.31 75 MET A C 1
ATOM 602 O O . MET A 1 75 ? 17.364 -3.122 -6.806 1.00 91.31 75 MET A O 1
ATOM 606 N N . PRO A 1 76 ? 15.262 -2.327 -7.024 1.00 88.06 76 PRO A N 1
ATOM 607 C CA . PRO A 1 76 ? 15.272 -1.698 -5.714 1.00 88.06 76 PRO A CA 1
ATOM 608 C C . PRO A 1 76 ? 15.339 -2.670 -4.536 1.00 88.06 76 PRO A C 1
ATOM 610 O O . PRO A 1 76 ? 15.694 -2.259 -3.444 1.00 88.06 76 PRO A O 1
ATOM 613 N N . THR A 1 77 ? 15.045 -3.956 -4.745 1.00 88.75 77 THR A N 1
ATOM 614 C CA . THR A 1 77 ? 15.049 -4.942 -3.659 1.00 88.75 77 THR A CA 1
ATOM 615 C C . THR A 1 77 ? 16.310 -5.808 -3.611 1.00 88.75 77 THR A C 1
ATOM 617 O O . THR A 1 77 ? 16.741 -6.181 -2.523 1.00 88.75 77 THR A O 1
ATOM 620 N N . LEU A 1 78 ? 16.872 -6.197 -4.763 1.00 90.06 78 LEU A N 1
ATOM 621 C CA . LEU A 1 78 ? 17.947 -7.201 -4.824 1.00 90.06 78 LEU A CA 1
ATOM 622 C C . LEU A 1 78 ? 19.284 -6.656 -5.332 1.00 90.06 78 LEU A C 1
ATOM 624 O O . LEU A 1 78 ? 20.288 -7.348 -5.179 1.00 90.06 78 LEU A O 1
ATOM 628 N N . ALA A 1 79 ? 19.304 -5.485 -5.976 1.00 88.38 79 ALA A N 1
ATOM 629 C CA . ALA A 1 79 ? 20.464 -5.050 -6.755 1.00 88.38 79 ALA A CA 1
ATOM 630 C C . ALA A 1 79 ? 20.963 -3.625 -6.457 1.00 88.38 79 ALA A C 1
ATOM 632 O O . ALA A 1 79 ? 21.894 -3.187 -7.134 1.00 88.38 79 ALA A O 1
ATOM 633 N N . LEU A 1 80 ? 20.367 -2.891 -5.506 1.00 82.94 80 LEU A N 1
ATOM 634 C CA . LEU A 1 80 ? 20.840 -1.539 -5.161 1.00 82.94 80 LEU A CA 1
ATOM 635 C C . LEU A 1 80 ? 22.046 -1.549 -4.242 1.00 82.94 80 LEU A C 1
ATOM 637 O O . LEU A 1 80 ? 23.022 -0.855 -4.506 1.00 82.94 80 LEU A O 1
ATOM 641 N N . ASP A 1 81 ? 21.950 -2.301 -3.151 1.00 83.94 81 ASP A N 1
ATOM 642 C CA . ASP A 1 81 ? 23.022 -2.374 -2.174 1.00 83.94 81 ASP A CA 1
ATOM 643 C C . ASP A 1 81 ? 23.994 -3.505 -2.532 1.00 83.94 81 ASP A C 1
ATOM 645 O O . ASP A 1 81 ? 23.593 -4.503 -3.143 1.00 83.94 81 ASP A O 1
ATOM 649 N N . PRO A 1 82 ? 25.268 -3.400 -2.111 1.00 84.12 82 PRO A N 1
ATOM 650 C CA . PRO A 1 82 ? 26.245 -4.473 -2.288 1.00 84.12 82 PRO A CA 1
ATOM 651 C C . PRO A 1 82 ? 25.805 -5.809 -1.674 1.00 84.12 82 PRO A C 1
ATOM 653 O O . PRO A 1 82 ? 26.183 -6.872 -2.167 1.00 84.12 82 PRO A O 1
ATOM 656 N N . GLU A 1 83 ? 25.016 -5.750 -0.600 1.00 88.75 83 GLU A N 1
ATOM 657 C CA . GLU A 1 83 ? 24.451 -6.901 0.095 1.00 88.75 83 GLU A CA 1
ATOM 658 C C . GLU A 1 83 ? 22.968 -6.658 0.386 1.00 88.75 83 GLU A C 1
ATOM 660 O O . GLU A 1 83 ? 22.563 -5.554 0.745 1.00 88.75 83 GLU A O 1
ATOM 665 N N . ILE A 1 84 ? 22.151 -7.705 0.263 1.00 91.88 84 ILE A N 1
ATOM 666 C CA . ILE A 1 84 ? 20.735 -7.636 0.633 1.00 91.88 84 ILE A CA 1
ATOM 667 C C . ILE A 1 84 ? 20.652 -7.543 2.158 1.00 91.88 84 ILE A C 1
ATOM 669 O O . ILE A 1 84 ? 21.142 -8.432 2.859 1.00 91.88 84 ILE A O 1
ATOM 673 N N . HIS A 1 85 ? 19.989 -6.505 2.670 1.00 94.56 85 HIS A N 1
ATOM 674 C CA . HIS A 1 85 ? 19.760 -6.344 4.105 1.00 94.56 85 HIS A CA 1
ATOM 675 C C . HIS A 1 85 ? 19.088 -7.594 4.705 1.00 94.56 85 HIS A C 1
ATOM 677 O O . HIS A 1 85 ? 18.127 -8.120 4.140 1.00 94.56 85 HIS A O 1
ATOM 683 N N . SER A 1 86 ? 19.551 -8.059 5.869 1.00 95.81 86 SER A N 1
ATOM 684 C CA . SER A 1 86 ? 19.126 -9.334 6.482 1.00 95.81 86 SER A CA 1
ATOM 685 C C . SER A 1 86 ? 17.610 -9.429 6.701 1.00 95.81 86 SER A C 1
ATOM 687 O O . SER A 1 86 ? 16.999 -10.463 6.437 1.00 95.81 86 SER A O 1
ATOM 689 N N . TYR A 1 87 ? 16.983 -8.328 7.119 1.00 96.69 87 TYR A N 1
ATOM 690 C CA . TYR A 1 87 ? 15.530 -8.223 7.268 1.00 96.69 87 TYR A CA 1
ATOM 691 C C . TYR A 1 87 ? 14.779 -8.432 5.937 1.00 96.69 87 TYR A C 1
ATOM 693 O O . TYR A 1 87 ? 13.797 -9.181 5.872 1.00 96.69 87 TYR A O 1
ATOM 701 N N . THR A 1 88 ? 15.271 -7.808 4.861 1.00 95.88 88 THR A N 1
ATOM 702 C CA . THR A 1 88 ? 14.734 -7.957 3.502 1.00 95.88 88 THR A CA 1
ATOM 703 C C . THR A 1 88 ? 14.954 -9.380 2.991 1.00 95.88 88 THR A C 1
ATOM 705 O O . THR A 1 88 ? 14.030 -9.987 2.456 1.00 95.88 88 THR A O 1
ATOM 708 N N . GLU A 1 89 ? 16.148 -9.946 3.191 1.00 95.81 89 GLU A N 1
ATOM 709 C CA . GLU A 1 89 ? 16.490 -11.317 2.794 1.00 95.81 89 GLU A CA 1
ATOM 710 C C . GLU A 1 89 ? 15.562 -12.341 3.450 1.00 95.81 89 GLU A C 1
ATOM 712 O O . GLU A 1 89 ? 14.984 -13.174 2.747 1.00 95.81 89 GLU A O 1
ATOM 717 N N . HIS A 1 90 ? 15.350 -12.234 4.765 1.00 96.19 90 HIS A N 1
ATOM 718 C CA . HIS A 1 90 ? 14.461 -13.122 5.507 1.00 96.19 90 HIS A CA 1
ATOM 719 C C . HIS A 1 90 ? 13.032 -13.039 4.957 1.00 96.19 90 HIS A C 1
ATOM 721 O O . HIS A 1 90 ? 12.433 -14.062 4.618 1.00 96.19 90 HIS A O 1
ATOM 727 N N . SER A 1 91 ? 12.497 -11.827 4.796 1.00 96.00 91 SER A N 1
ATOM 728 C CA . SER A 1 91 ? 11.137 -11.619 4.286 1.00 96.00 91 SER A CA 1
ATOM 729 C C . SER A 1 91 ? 10.977 -12.122 2.843 1.00 96.00 91 SER A C 1
ATOM 731 O O . SER A 1 91 ? 10.002 -12.800 2.512 1.00 96.00 91 SER A O 1
ATOM 733 N N . LEU A 1 92 ? 11.965 -11.874 1.979 1.00 94.50 92 LEU A N 1
ATOM 734 C CA . LEU A 1 92 ? 11.984 -12.361 0.597 1.00 94.50 92 LEU A CA 1
ATOM 735 C C . LEU A 1 92 ? 12.076 -13.870 0.499 1.00 94.50 92 LEU A C 1
ATOM 737 O O . LEU A 1 92 ? 11.379 -14.466 -0.320 1.00 94.50 92 LEU A O 1
ATOM 741 N N . ARG A 1 93 ? 12.918 -14.502 1.318 1.00 95.12 93 ARG A N 1
ATOM 742 C CA . ARG A 1 93 ? 13.058 -15.957 1.339 1.00 95.12 93 ARG A CA 1
ATOM 743 C C . ARG A 1 93 ? 11.711 -16.617 1.613 1.00 95.12 93 ARG A C 1
ATOM 745 O O . ARG A 1 93 ? 11.348 -17.559 0.910 1.00 95.12 93 ARG A O 1
ATOM 752 N N . ARG A 1 94 ? 10.938 -16.067 2.552 1.00 94.75 94 ARG A N 1
ATOM 753 C CA . ARG A 1 94 ? 9.583 -16.536 2.865 1.00 94.75 94 ARG A CA 1
ATOM 754 C C . ARG A 1 94 ? 8.615 -16.293 1.704 1.00 94.75 94 ARG A C 1
ATOM 756 O O . ARG A 1 94 ? 7.932 -17.219 1.279 1.00 94.75 94 ARG A O 1
ATOM 763 N N . ALA A 1 95 ? 8.620 -15.099 1.110 1.00 92.94 95 ALA A N 1
ATOM 764 C CA . ALA A 1 95 ? 7.771 -14.779 -0.045 1.00 92.94 95 ALA A CA 1
ATOM 765 C C . ALA A 1 95 ? 8.080 -15.618 -1.306 1.00 92.94 95 ALA A C 1
ATOM 767 O O . ALA A 1 95 ? 7.189 -15.908 -2.109 1.00 92.94 95 ALA A O 1
ATOM 768 N N . LEU A 1 96 ? 9.344 -15.989 -1.519 1.00 90.94 96 LEU A N 1
ATOM 769 C CA . LEU A 1 96 ? 9.795 -16.743 -2.692 1.00 90.94 96 LEU A CA 1
ATOM 770 C C . LEU A 1 96 ? 9.618 -18.251 -2.513 1.00 90.94 96 LEU A C 1
ATOM 772 O O . LEU A 1 96 ? 9.176 -18.938 -3.438 1.00 90.94 96 LEU A O 1
ATOM 776 N N . PHE A 1 97 ? 9.957 -18.773 -1.337 1.00 91.62 97 PHE A N 1
ATOM 777 C CA . PHE A 1 97 ? 10.163 -20.209 -1.144 1.00 91.62 97 PHE A CA 1
ATOM 778 C C . PHE A 1 97 ? 9.227 -20.845 -0.117 1.00 91.62 97 PHE A C 1
ATOM 780 O O . PHE A 1 97 ? 9.151 -22.072 -0.065 1.00 91.62 97 PHE A O 1
ATOM 787 N N . GLU A 1 98 ? 8.482 -20.053 0.653 1.00 90.38 98 GLU A N 1
ATOM 788 C CA . GLU A 1 98 ? 7.542 -20.557 1.654 1.00 90.38 98 GLU A CA 1
ATOM 789 C C . GLU A 1 98 ? 6.081 -20.340 1.222 1.00 90.38 98 GLU A C 1
ATOM 791 O O . GLU A 1 98 ? 5.782 -19.856 0.122 1.00 90.38 98 GLU A O 1
ATOM 796 N N . GLY A 1 99 ? 5.150 -20.820 2.052 1.00 82.25 99 GLY A N 1
ATOM 797 C CA . GLY A 1 99 ? 3.709 -20.702 1.816 1.00 82.25 99 GLY A CA 1
ATOM 798 C C . GLY A 1 99 ? 3.107 -19.386 2.308 1.00 82.25 99 GLY A C 1
ATOM 799 O O . GLY A 1 99 ? 2.087 -18.976 1.773 1.00 82.25 99 GLY A O 1
ATOM 800 N N . ALA A 1 100 ? 3.745 -18.733 3.284 1.00 88.69 100 ALA A N 1
ATOM 801 C CA . ALA A 1 100 ? 3.252 -17.523 3.934 1.00 88.69 100 ALA A CA 1
ATOM 802 C C . ALA A 1 100 ? 4.411 -16.669 4.468 1.00 88.69 100 ALA A C 1
ATOM 804 O O . ALA A 1 100 ? 5.462 -17.193 4.851 1.00 88.69 100 ALA A O 1
ATOM 805 N N . LEU A 1 101 ? 4.192 -15.354 4.553 1.00 93.38 101 LEU A N 1
ATOM 806 C CA . LEU A 1 101 ? 5.125 -14.418 5.190 1.00 93.38 101 LEU A CA 1
ATOM 807 C C . LEU A 1 101 ? 5.063 -14.467 6.721 1.00 93.38 101 LEU A C 1
ATOM 809 O O . LEU A 1 101 ? 6.010 -14.046 7.368 1.00 93.38 101 LEU A O 1
ATOM 813 N N . GLY A 1 102 ? 3.979 -14.981 7.306 1.00 96.12 102 GLY A N 1
ATOM 814 C CA . GLY A 1 102 ? 3.738 -15.074 8.744 1.00 96.12 102 GLY A CA 1
ATOM 815 C C . GLY A 1 102 ? 3.901 -13.748 9.488 1.00 96.12 102 GLY A C 1
ATOM 816 O O . GLY A 1 102 ? 3.598 -12.687 8.950 1.00 96.12 102 GLY A O 1
ATOM 817 N N . ARG A 1 103 ? 4.324 -13.820 10.759 1.00 96.38 103 ARG A N 1
ATOM 818 C CA . ARG A 1 103 ? 4.547 -12.635 11.600 1.00 96.38 103 ARG A CA 1
ATOM 819 C C . ARG A 1 103 ? 5.687 -11.791 11.035 1.00 96.38 103 ARG A C 1
ATOM 821 O O . ARG A 1 103 ? 6.728 -12.338 10.662 1.00 96.38 103 ARG A O 1
ATOM 828 N N . VAL A 1 104 ? 5.467 -10.482 11.020 1.00 96.00 104 VAL A N 1
ATOM 829 C CA . VAL A 1 104 ? 6.413 -9.465 10.572 1.00 96.00 104 VAL A CA 1
ATOM 830 C C . VAL A 1 104 ? 6.653 -8.513 11.735 1.00 96.00 104 VAL A C 1
ATOM 832 O O . VAL A 1 104 ? 5.780 -7.720 12.070 1.00 96.00 104 VAL A O 1
ATOM 835 N N . ASP A 1 105 ? 7.829 -8.567 12.348 1.00 96.06 105 ASP A N 1
ATOM 836 C CA . ASP A 1 105 ? 8.254 -7.612 13.382 1.00 96.06 105 ASP A CA 1
ATOM 837 C C . ASP A 1 105 ? 8.864 -6.356 12.731 1.00 96.06 105 ASP A C 1
ATOM 839 O O . ASP A 1 105 ? 9.251 -6.437 11.564 1.00 96.06 105 ASP A O 1
ATOM 843 N N . PRO A 1 106 ? 8.901 -5.183 13.387 1.00 96.94 106 PRO A N 1
ATOM 844 C CA . PRO A 1 106 ? 9.577 -4.009 12.833 1.00 96.94 106 PRO A CA 1
ATOM 845 C C . PRO A 1 106 ? 11.066 -4.276 12.584 1.00 96.94 106 PRO A C 1
ATOM 847 O O . PRO A 1 106 ? 11.704 -4.985 13.364 1.00 96.94 106 PRO A O 1
ATOM 850 N N . ALA A 1 107 ? 11.630 -3.715 11.514 1.00 97.56 107 ALA A N 1
ATOM 851 C CA . ALA A 1 107 ? 13.084 -3.714 11.336 1.00 97.56 107 ALA A CA 1
ATOM 852 C C . ALA A 1 107 ? 13.774 -2.884 12.436 1.00 97.56 107 ALA A C 1
ATOM 854 O O . ALA A 1 107 ? 13.161 -1.967 12.969 1.00 97.56 107 ALA A O 1
ATOM 855 N N . GLU A 1 108 ? 15.033 -3.166 12.776 1.00 97.50 108 GLU A N 1
ATOM 856 C CA . GLU A 1 108 ? 15.771 -2.387 13.796 1.00 97.50 108 GLU A CA 1
ATOM 857 C C . GLU A 1 108 ? 16.242 -1.021 13.267 1.00 97.50 108 GLU A C 1
ATOM 859 O O . GLU A 1 108 ? 16.344 -0.044 14.009 1.00 97.50 108 GLU A O 1
ATOM 864 N N . GLU A 1 109 ? 16.489 -0.943 11.964 1.00 97.38 109 GLU A N 1
ATOM 865 C CA . GLU A 1 109 ? 16.967 0.241 11.260 1.00 97.38 109 GLU A CA 1
ATOM 866 C C . GLU A 1 109 ? 16.246 0.394 9.920 1.00 97.38 109 GLU A C 1
ATOM 868 O O . GLU A 1 109 ? 15.628 -0.549 9.421 1.00 97.38 109 GLU A O 1
ATOM 873 N N . TRP A 1 110 ? 16.299 1.593 9.344 1.00 96.81 110 TRP A N 1
ATOM 874 C CA . TRP A 1 110 ? 15.704 1.895 8.048 1.00 96.81 110 TRP A CA 1
ATOM 875 C C . TRP A 1 110 ? 16.477 2.984 7.294 1.00 96.81 110 TRP A C 1
ATOM 877 O O . TRP A 1 110 ? 17.208 3.786 7.878 1.00 96.81 110 TRP A O 1
ATOM 887 N N . THR A 1 111 ? 16.270 3.051 5.981 1.00 94.81 111 THR A N 1
ATOM 888 C CA . THR A 1 111 ? 16.773 4.111 5.110 1.00 94.81 111 THR A CA 1
ATOM 889 C C . THR A 1 111 ? 15.754 4.466 4.025 1.00 94.81 111 THR A C 1
ATOM 891 O O . THR A 1 111 ? 15.038 3.624 3.488 1.00 94.81 111 THR A O 1
ATOM 894 N N . ASP A 1 112 ? 15.678 5.746 3.683 1.00 94.00 112 ASP A N 1
ATOM 895 C CA . ASP A 1 112 ? 15.057 6.254 2.457 1.00 94.00 112 ASP A CA 1
ATOM 896 C C . ASP A 1 112 ? 16.092 6.888 1.520 1.00 94.00 112 ASP A C 1
ATOM 898 O O . ASP A 1 112 ? 15.724 7.596 0.573 1.00 94.00 112 ASP A O 1
ATOM 902 N N . GLY A 1 113 ? 17.375 6.619 1.785 1.00 91.56 113 GLY A N 1
ATOM 903 C CA . GLY A 1 113 ? 18.502 7.098 1.007 1.00 91.56 113 GLY A CA 1
ATOM 904 C C . GLY A 1 113 ? 18.345 6.741 -0.464 1.00 91.56 113 GLY A C 1
ATOM 905 O O . GLY A 1 113 ? 17.913 5.641 -0.826 1.00 91.56 113 GLY A O 1
ATOM 906 N N . TRP A 1 114 ? 18.680 7.702 -1.319 1.00 88.94 114 TRP A N 1
ATOM 907 C CA . TRP A 1 114 ? 18.747 7.465 -2.751 1.00 88.94 114 TRP A CA 1
ATOM 908 C C . TRP A 1 114 ? 19.929 6.550 -3.056 1.00 88.94 114 TRP A C 1
ATOM 910 O O . TRP A 1 114 ? 20.985 6.676 -2.439 1.00 88.94 114 TRP A O 1
ATOM 920 N N . TYR A 1 115 ? 19.740 5.612 -3.976 1.00 79.38 115 TYR A N 1
ATOM 921 C CA . TYR A 1 115 ? 20.802 4.706 -4.379 1.00 79.38 115 TYR A CA 1
ATOM 922 C C . TYR A 1 115 ? 21.582 5.297 -5.552 1.00 79.38 115 TYR A C 1
ATOM 924 O O . TYR A 1 115 ? 21.014 5.861 -6.488 1.00 79.38 115 TYR A O 1
ATOM 932 N N . GLU A 1 116 ? 22.894 5.113 -5.528 1.00 77.94 116 GLU A N 1
ATOM 933 C CA . GLU A 1 116 ? 23.796 5.469 -6.615 1.00 77.94 116 GLU A CA 1
ATOM 934 C C . GLU A 1 116 ? 24.778 4.307 -6.798 1.00 77.94 116 GLU A C 1
ATOM 936 O O . GLU A 1 116 ? 25.442 3.917 -5.843 1.00 77.94 116 GLU A O 1
ATOM 941 N N . PHE A 1 117 ? 24.873 3.735 -8.007 1.00 74.06 117 PHE A N 1
ATOM 942 C CA . PHE A 1 117 ? 25.705 2.540 -8.257 1.00 74.06 117 PHE A CA 1
ATOM 943 C C . PHE A 1 117 ? 27.191 2.739 -7.925 1.00 74.06 117 PHE A C 1
ATOM 945 O O . PHE A 1 117 ? 27.867 1.777 -7.576 1.00 74.06 117 PHE A O 1
ATOM 952 N N . ASP A 1 118 ? 27.670 3.979 -8.018 1.00 76.12 118 ASP A N 1
ATOM 953 C CA . ASP A 1 118 ? 29.048 4.378 -7.717 1.00 76.12 118 ASP A CA 1
ATOM 954 C C . ASP A 1 118 ? 29.108 5.420 -6.578 1.00 76.12 118 ASP A C 1
ATOM 956 O O . ASP A 1 118 ? 30.085 6.165 -6.468 1.00 76.12 118 ASP A O 1
ATOM 960 N N . GLY A 1 119 ? 28.042 5.528 -5.775 1.00 75.38 119 GLY A N 1
ATOM 961 C CA . GLY A 1 119 ? 27.922 6.527 -4.712 1.00 75.38 119 GLY A CA 1
ATOM 962 C C . GLY A 1 119 ? 28.349 6.031 -3.334 1.00 75.38 119 GLY A C 1
ATOM 963 O O . GLY A 1 119 ? 28.756 4.884 -3.140 1.00 75.38 119 GLY A O 1
ATOM 964 N N . GLU A 1 120 ? 28.250 6.930 -2.356 1.00 80.81 120 GLU A N 1
ATOM 965 C CA . GLU A 1 120 ? 28.467 6.589 -0.951 1.00 80.81 120 GLU A CA 1
ATOM 966 C C . GLU A 1 120 ? 27.361 5.646 -0.439 1.00 80.81 120 GLU A C 1
ATOM 968 O O . GLU A 1 120 ? 26.217 5.727 -0.901 1.00 80.81 120 GLU A O 1
ATOM 973 N N . PRO A 1 121 ? 27.663 4.770 0.538 1.00 83.50 121 PRO A N 1
ATOM 974 C CA . PRO A 1 121 ? 26.650 3.945 1.179 1.00 83.50 121 PRO A CA 1
ATOM 975 C C . PRO A 1 121 ? 25.502 4.789 1.733 1.00 83.50 121 PRO A C 1
ATOM 977 O O . PRO A 1 121 ? 25.708 5.877 2.278 1.00 83.50 121 PRO A O 1
ATOM 980 N N . ARG A 1 122 ? 24.283 4.258 1.629 1.00 89.69 122 ARG A N 1
ATOM 981 C CA . ARG A 1 122 ? 23.089 4.920 2.155 1.00 89.69 122 ARG A CA 1
ATOM 982 C C . ARG A 1 122 ? 23.191 5.070 3.670 1.00 89.69 122 ARG A C 1
ATOM 984 O O . ARG A 1 122 ? 23.666 4.175 4.365 1.00 89.69 122 ARG A O 1
ATOM 991 N N . GLU A 1 123 ? 22.725 6.205 4.179 1.00 91.06 123 GLU A N 1
ATOM 992 C CA . GLU A 1 123 ? 22.631 6.438 5.618 1.00 91.06 123 GLU A CA 1
ATOM 993 C C . GLU A 1 123 ? 21.448 5.648 6.191 1.00 91.06 123 GLU A C 1
ATOM 995 O O . GLU A 1 123 ? 20.310 5.809 5.737 1.00 91.06 123 GLU A O 1
ATOM 1000 N N . TRP A 1 124 ? 21.725 4.815 7.192 1.00 94.38 124 TRP A N 1
ATOM 1001 C CA . TRP A 1 124 ? 20.725 4.068 7.950 1.00 94.38 124 TRP A CA 1
ATOM 1002 C C . TRP A 1 124 ? 20.443 4.753 9.283 1.00 94.38 124 TRP A C 1
ATOM 1004 O O . TRP A 1 124 ? 21.318 5.388 9.875 1.00 94.38 124 TRP A O 1
ATOM 1014 N N . ARG A 1 125 ? 19.195 4.655 9.736 1.00 95.88 125 ARG A N 1
ATOM 1015 C CA . ARG A 1 125 ? 18.677 5.315 10.936 1.00 95.88 125 ARG A CA 1
ATOM 1016 C C . ARG A 1 125 ? 17.977 4.291 11.809 1.00 95.88 125 ARG A C 1
ATOM 1018 O O . ARG A 1 125 ? 17.376 3.357 11.285 1.00 95.88 125 ARG A O 1
ATOM 1025 N N . GLU A 1 126 ? 18.012 4.497 13.121 1.00 97.19 126 GLU A N 1
ATOM 1026 C CA . GLU A 1 126 ? 17.221 3.689 14.051 1.00 97.19 126 GLU A CA 1
ATOM 1027 C C . GLU A 1 126 ? 15.734 3.752 13.669 1.00 97.19 126 GLU A C 1
ATOM 1029 O O . GLU A 1 126 ? 15.220 4.782 13.212 1.00 97.19 126 GLU A O 1
ATOM 1034 N N . ASN A 1 127 ? 15.054 2.615 13.791 1.00 96.00 127 ASN A N 1
ATOM 1035 C CA . ASN A 1 127 ? 13.627 2.516 13.545 1.00 96.00 127 ASN A CA 1
ATOM 1036 C C . ASN A 1 127 ? 12.865 2.533 14.873 1.00 96.00 127 ASN A C 1
ATOM 1038 O O . ASN A 1 127 ? 12.935 1.576 15.640 1.00 96.00 127 ASN A O 1
ATOM 1042 N N . ASP A 1 128 ? 12.064 3.576 15.094 1.00 91.31 128 ASP A N 1
ATOM 1043 C CA . ASP A 1 128 ? 11.214 3.716 16.288 1.00 91.31 128 ASP A CA 1
ATOM 1044 C C . ASP A 1 128 ? 10.073 2.681 16.355 1.00 91.31 128 ASP A C 1
ATOM 1046 O O . ASP A 1 128 ? 9.312 2.634 17.320 1.00 91.31 128 ASP A O 1
ATOM 1050 N N . GLY A 1 129 ? 9.944 1.840 15.325 1.00 91.88 129 GLY A N 1
ATOM 1051 C CA . GLY A 1 129 ? 8.939 0.797 15.232 1.00 91.88 129 GLY A CA 1
ATOM 1052 C C . GLY A 1 129 ? 7.673 1.284 14.540 1.00 91.88 129 GLY A C 1
ATOM 1053 O O . GLY A 1 129 ? 7.719 2.050 13.575 1.00 91.88 129 GLY A O 1
ATOM 1054 N N . ARG A 1 130 ? 6.530 0.771 14.993 1.00 93.00 130 ARG A N 1
ATOM 1055 C CA . ARG A 1 130 ? 5.219 1.042 14.397 1.00 93.00 130 ARG A CA 1
ATOM 1056 C C . ARG A 1 130 ? 4.350 1.802 15.372 1.00 93.00 130 ARG A C 1
ATOM 1058 O O . ARG A 1 130 ? 4.477 1.644 16.580 1.00 93.00 130 ARG A O 1
ATOM 1065 N N . ASP A 1 131 ? 3.434 2.575 14.816 1.00 95.75 131 ASP A N 1
ATOM 1066 C CA . ASP A 1 131 ? 2.398 3.256 15.581 1.00 95.75 131 ASP A CA 1
ATOM 1067 C C . ASP A 1 131 ? 1.023 2.704 15.211 1.00 95.75 131 ASP A C 1
ATOM 1069 O O . ASP A 1 131 ? 0.788 2.318 14.062 1.00 95.75 131 ASP A O 1
ATOM 1073 N N . TRP A 1 132 ? 0.112 2.689 16.178 1.00 98.25 132 TRP A N 1
ATOM 1074 C CA . TRP A 1 132 ? -1.225 2.134 16.024 1.00 98.25 132 TRP A CA 1
ATOM 1075 C C . TRP A 1 132 ? -2.289 3.216 16.189 1.00 98.25 132 TRP A C 1
ATOM 1077 O O . TRP A 1 132 ? -2.202 4.113 17.028 1.00 98.25 132 TRP A O 1
ATOM 1087 N N . TRP A 1 133 ? -3.342 3.114 15.390 1.00 98.62 133 TRP A N 1
ATOM 1088 C CA . TRP A 1 133 ? -4.563 3.887 15.546 1.00 98.62 133 TRP A CA 1
ATOM 1089 C C . TRP A 1 133 ? -5.733 2.920 15.659 1.00 98.62 133 TRP A C 1
ATOM 1091 O O . TRP A 1 133 ? -5.925 2.061 14.802 1.00 98.62 133 TRP A O 1
ATOM 1101 N N . ILE A 1 134 ? -6.505 3.066 16.729 1.00 98.62 134 ILE A N 1
ATOM 1102 C CA . ILE A 1 134 ? -7.724 2.298 16.964 1.00 98.62 134 ILE A CA 1
ATOM 1103 C C . ILE A 1 134 ? -8.885 3.261 16.756 1.00 98.62 134 ILE A C 1
ATOM 1105 O O . ILE A 1 134 ? -8.933 4.321 17.391 1.00 98.62 134 ILE A O 1
ATOM 1109 N N . GLY A 1 135 ? -9.784 2.911 15.841 1.00 98.38 135 GLY A N 1
ATOM 1110 C CA . GLY A 1 135 ? -10.938 3.729 15.523 1.00 98.38 135 GLY A CA 1
ATOM 1111 C C . GLY A 1 135 ? -11.863 3.946 16.729 1.00 98.38 135 GLY A C 1
ATOM 1112 O O . GLY A 1 135 ? -11.969 3.079 17.600 1.00 98.38 135 GLY A O 1
ATOM 1113 N N . PRO A 1 136 ? -12.536 5.108 16.817 1.00 98.06 136 PRO A N 1
ATOM 1114 C CA . PRO A 1 136 ? -13.367 5.456 17.970 1.00 98.06 136 PRO A CA 1
ATOM 1115 C C . PRO A 1 136 ? -14.596 4.551 18.161 1.00 98.06 136 PRO A 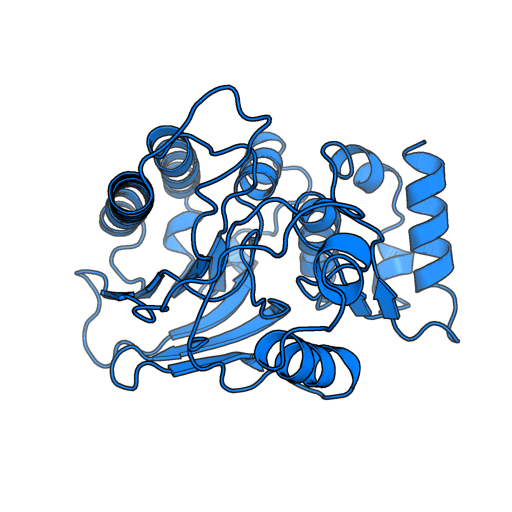C 1
ATOM 1117 O O . PRO A 1 136 ? -15.118 4.494 19.275 1.00 98.06 136 PRO A O 1
ATOM 1120 N N . ASP A 1 137 ? -15.038 3.842 17.117 1.00 97.94 137 ASP A N 1
ATOM 1121 C CA . ASP A 1 137 ? -16.188 2.929 17.167 1.00 97.94 137 ASP A CA 1
ATOM 1122 C C . ASP A 1 137 ? -15.779 1.470 17.448 1.00 97.94 137 ASP A C 1
ATOM 1124 O O . ASP A 1 137 ? -16.641 0.594 17.570 1.00 97.94 137 ASP A O 1
ATOM 1128 N N . VAL A 1 138 ? -14.479 1.188 17.597 1.00 96.62 138 VAL A N 1
ATOM 1129 C CA . VAL A 1 138 ? -13.995 -0.139 17.993 1.00 96.62 138 VAL A CA 1
ATOM 1130 C C . VAL A 1 138 ? -14.431 -0.424 19.429 1.00 96.62 138 VAL A C 1
ATOM 1132 O O . VAL A 1 138 ? -14.037 0.252 20.381 1.00 96.62 138 VAL A O 1
ATOM 1135 N N . THR A 1 139 ? -15.254 -1.460 19.597 1.00 89.31 139 THR A N 1
ATOM 1136 C CA . THR A 1 139 ? -15.712 -1.931 20.907 1.00 89.31 139 THR A CA 1
ATOM 1137 C C . THR A 1 139 ? -15.300 -3.389 21.094 1.00 89.31 139 THR A C 1
ATOM 1139 O O . THR A 1 139 ? -15.704 -4.257 20.329 1.00 89.31 139 THR A O 1
ATOM 1142 N N . GLY A 1 140 ? -14.496 -3.673 22.122 1.00 90.38 140 GLY A N 1
ATOM 1143 C CA . GLY A 1 140 ? -13.981 -5.023 22.384 1.00 90.38 140 GLY A CA 1
ATOM 1144 C C . GLY A 1 140 ? -12.540 -5.220 21.912 1.00 90.38 140 GLY A C 1
ATOM 1145 O O . GLY A 1 140 ? -11.745 -4.288 21.989 1.00 90.38 140 GLY A O 1
ATOM 1146 N N . GLU A 1 141 ? -12.209 -6.446 21.498 1.00 92.00 141 GLU A N 1
ATOM 1147 C CA . GLU A 1 141 ? -10.864 -6.808 21.036 1.00 92.00 141 GLU A CA 1
ATOM 1148 C C . GLU A 1 141 ? -10.587 -6.164 19.664 1.00 92.00 141 GLU A C 1
ATOM 1150 O O . GLU A 1 141 ? -11.329 -6.420 18.716 1.00 92.00 141 GLU A O 1
ATOM 1155 N N . PRO A 1 142 ? -9.531 -5.344 19.528 1.00 94.88 142 PRO A N 1
ATOM 1156 C CA . PRO A 1 142 ? -9.228 -4.584 18.313 1.00 94.88 142 PRO A CA 1
ATOM 1157 C C . PRO A 1 142 ? -8.491 -5.418 17.247 1.00 94.88 142 PRO A C 1
ATOM 1159 O O . PRO A 1 142 ? -7.727 -4.879 16.451 1.00 94.88 142 PRO A O 1
ATOM 1162 N N . THR A 1 143 ? -8.664 -6.742 17.245 1.00 97.94 143 THR A N 1
ATOM 1163 C CA . THR A 1 143 ? -8.030 -7.613 16.248 1.00 97.94 143 THR A CA 1
ATOM 1164 C C . THR A 1 143 ? -8.884 -7.677 14.990 1.00 97.94 143 THR A C 1
ATOM 1166 O O . THR A 1 143 ? -10.073 -7.986 15.063 1.00 97.94 143 THR A O 1
ATOM 1169 N N . VAL A 1 144 ? -8.268 -7.439 13.833 1.00 98.25 144 VAL A N 1
ATOM 1170 C CA . VAL A 1 144 ? -8.930 -7.513 12.523 1.00 98.25 144 VAL A CA 1
ATOM 1171 C C . VAL A 1 144 ? -8.172 -8.447 11.587 1.00 98.25 144 VAL A C 1
ATOM 1173 O O . VAL A 1 144 ? -6.943 -8.524 11.625 1.00 98.25 144 VAL A O 1
ATOM 1176 N N . GLU A 1 145 ? -8.904 -9.168 10.741 1.00 98.50 145 GLU A N 1
ATOM 1177 C CA . GLU A 1 145 ? -8.351 -10.084 9.744 1.00 98.50 145 GLU A CA 1
ATOM 1178 C C . GLU A 1 145 ? -9.048 -9.868 8.404 1.00 98.50 145 GLU A C 1
ATOM 1180 O O . GLU A 1 145 ? -10.273 -9.805 8.349 1.00 98.50 145 GLU A O 1
ATOM 1185 N N . GLY A 1 146 ? -8.277 -9.776 7.322 1.00 98.50 146 GLY A N 1
ATOM 1186 C CA . GLY A 1 146 ? -8.839 -9.457 6.016 1.00 98.50 146 GLY A CA 1
ATOM 1187 C C . GLY A 1 146 ? -7.896 -9.700 4.850 1.00 98.50 146 GLY A C 1
ATOM 1188 O O . GLY A 1 146 ? -6.681 -9.844 5.006 1.00 98.50 146 GLY A O 1
ATOM 1189 N N . ARG A 1 147 ? -8.455 -9.726 3.637 1.00 98.31 147 ARG A N 1
ATOM 1190 C CA . ARG A 1 147 ? -7.646 -9.777 2.411 1.00 98.31 147 ARG A CA 1
ATOM 1191 C C . ARG A 1 147 ? -6.973 -8.434 2.171 1.00 98.31 147 ARG A C 1
ATOM 1193 O O . ARG A 1 147 ? -7.628 -7.399 2.213 1.00 98.31 147 ARG A O 1
ATOM 1200 N N . VAL A 1 148 ? -5.685 -8.445 1.847 1.00 98.69 148 VAL A N 1
ATOM 1201 C CA . VAL A 1 148 ? -4.926 -7.211 1.614 1.00 98.69 148 VAL A CA 1
ATOM 1202 C C . VAL A 1 148 ? -5.194 -6.675 0.207 1.00 98.69 148 VAL A C 1
ATOM 1204 O O . VAL A 1 148 ? -5.029 -7.398 -0.781 1.00 98.69 148 VAL A O 1
ATOM 1207 N N . TRP A 1 149 ? -5.566 -5.403 0.098 1.00 98.69 149 TRP A N 1
ATOM 1208 C CA . TRP A 1 149 ? -5.753 -4.668 -1.155 1.00 98.69 149 TRP A CA 1
ATOM 1209 C C . TRP A 1 149 ? -5.103 -3.280 -1.059 1.00 98.69 149 TRP A C 1
ATOM 1211 O O . TRP A 1 149 ? -5.091 -2.683 0.011 1.00 98.69 149 TRP A O 1
ATOM 1221 N N . GLY A 1 150 ? -4.569 -2.749 -2.160 1.00 98.44 150 GLY A N 1
ATOM 1222 C CA . GLY A 1 150 ? -3.946 -1.420 -2.202 1.00 98.44 150 GLY A CA 1
ATOM 1223 C C . GLY A 1 150 ? -2.537 -1.451 -2.799 1.00 98.44 150 GLY A C 1
ATOM 1224 O O . GLY A 1 150 ? -2.324 -2.130 -3.799 1.00 98.44 150 GLY A O 1
ATOM 1225 N N . GLY A 1 151 ? -1.591 -0.717 -2.213 1.00 98.31 151 GLY A N 1
ATOM 1226 C CA . GLY A 1 151 ? -0.206 -0.584 -2.681 1.00 98.31 151 GLY A CA 1
ATOM 1227 C C . GLY A 1 151 ? 0.262 0.873 -2.685 1.00 98.31 151 GLY A C 1
ATOM 1228 O O . GLY A 1 151 ? -0.080 1.648 -1.791 1.00 98.31 151 GLY A O 1
ATOM 1229 N N . CYS A 1 152 ? 1.026 1.258 -3.703 1.00 98.56 152 CYS A N 1
ATOM 1230 C CA . CYS A 1 152 ? 1.444 2.631 -3.941 1.00 98.56 152 CYS A CA 1
ATOM 1231 C C . CYS A 1 152 ? 0.230 3.553 -4.069 1.00 98.56 152 CYS A C 1
ATOM 1233 O O . CYS A 1 152 ? -0.635 3.372 -4.931 1.00 98.56 152 CYS A O 1
ATOM 1235 N N . TYR A 1 153 ? 0.198 4.583 -3.227 1.00 98.19 153 TYR A N 1
ATOM 1236 C CA . TYR A 1 153 ? -0.852 5.592 -3.158 1.00 98.19 153 TYR A CA 1
ATOM 1237 C C . TYR A 1 153 ? -1.206 6.164 -4.537 1.00 98.19 153 TYR A C 1
ATOM 1239 O O . TYR A 1 153 ? -2.383 6.223 -4.893 1.00 98.19 153 TYR A O 1
ATOM 1247 N N . SER A 1 154 ? -0.201 6.538 -5.334 1.00 97.25 154 SER A N 1
ATOM 1248 C CA . SER A 1 154 ? -0.410 7.133 -6.659 1.00 97.25 154 SER A CA 1
ATOM 1249 C C . SER A 1 154 ? -1.094 6.170 -7.630 1.00 97.25 154 SER A C 1
ATOM 1251 O O . SER A 1 154 ? -1.853 6.588 -8.497 1.00 97.25 154 SER A O 1
ATOM 1253 N N . ILE A 1 155 ? -0.868 4.866 -7.476 1.00 98.38 155 ILE A N 1
ATOM 1254 C CA . ILE A 1 155 ? -1.503 3.856 -8.323 1.00 98.38 155 ILE A CA 1
ATOM 1255 C C . ILE A 1 155 ? -2.926 3.568 -7.850 1.00 98.38 155 ILE A C 1
ATOM 1257 O O . ILE A 1 155 ? -3.844 3.461 -8.668 1.00 98.38 155 ILE A O 1
ATOM 1261 N N . VAL A 1 156 ? -3.140 3.518 -6.532 1.00 98.38 156 VAL A N 1
ATOM 1262 C CA . VAL A 1 156 ? -4.487 3.441 -5.954 1.00 98.38 156 VAL A CA 1
ATOM 1263 C C . VAL A 1 156 ? -5.335 4.627 -6.422 1.00 98.38 156 VAL A C 1
ATOM 1265 O O . VAL A 1 156 ? -6.469 4.418 -6.859 1.00 98.38 156 VAL A O 1
ATOM 1268 N N . SER A 1 157 ? -4.795 5.852 -6.425 1.00 98.06 157 SER A N 1
ATOM 1269 C CA . SER A 1 157 ? -5.524 7.032 -6.904 1.00 98.06 157 SER A CA 1
ATOM 1270 C C . SER A 1 157 ? -5.888 6.923 -8.391 1.00 98.06 157 SER A C 1
ATOM 1272 O O . SER A 1 157 ? -7.042 7.163 -8.746 1.00 98.06 157 SER A O 1
ATOM 1274 N N . TRP A 1 158 ? -4.991 6.444 -9.260 1.00 97.75 158 TRP A N 1
ATOM 1275 C CA . TRP A 1 158 ? -5.310 6.217 -10.679 1.00 97.75 158 TRP A CA 1
ATOM 1276 C C . TRP A 1 158 ? -6.397 5.158 -10.892 1.00 97.75 158 TRP A C 1
ATOM 1278 O O . TRP A 1 158 ? -7.272 5.307 -11.754 1.00 97.75 158 TRP A O 1
ATOM 1288 N N . HIS A 1 159 ? -6.376 4.075 -10.115 1.00 97.81 159 HIS A N 1
ATOM 1289 C CA . HIS A 1 159 ? -7.430 3.062 -10.167 1.00 97.81 159 HIS A CA 1
ATOM 1290 C C . HIS A 1 159 ? -8.775 3.629 -9.696 1.00 97.81 159 HIS A C 1
ATOM 1292 O O . HIS A 1 159 ? -9.807 3.333 -10.305 1.00 97.81 159 HIS A O 1
ATOM 1298 N N . LEU A 1 160 ? -8.773 4.495 -8.678 1.00 97.19 160 LEU A N 1
ATOM 1299 C CA . LEU A 1 160 ? -9.964 5.223 -8.247 1.00 97.19 160 LEU A CA 1
ATOM 1300 C C . LEU A 1 160 ? -10.486 6.153 -9.355 1.00 97.19 160 LEU A C 1
ATOM 1302 O O . LEU A 1 160 ? -11.673 6.086 -9.679 1.00 97.19 160 LEU A O 1
ATOM 1306 N N . GLU A 1 161 ? -9.628 6.960 -9.973 1.00 96.69 161 GLU A N 1
ATOM 1307 C CA . GLU A 1 161 ? -9.997 7.907 -11.034 1.00 96.69 161 GLU A CA 1
ATOM 1308 C C . GLU A 1 161 ? -10.545 7.211 -12.283 1.00 96.69 161 GLU A C 1
ATOM 1310 O O . GLU A 1 161 ? -11.580 7.600 -12.825 1.00 96.69 161 GLU A O 1
ATOM 1315 N N . THR A 1 162 ? -9.875 6.152 -12.742 1.00 95.81 162 THR A N 1
ATOM 1316 C CA . THR A 1 162 ? -10.295 5.430 -13.950 1.00 95.81 162 THR A CA 1
ATOM 1317 C C . THR A 1 162 ? -11.480 4.507 -13.704 1.00 95.81 162 THR A C 1
ATOM 1319 O O . THR A 1 162 ? -12.236 4.235 -14.636 1.00 95.81 162 THR A O 1
ATOM 1322 N N . SER A 1 163 ? -11.620 3.983 -12.480 1.00 94.62 163 SER A N 1
ATOM 1323 C CA . SER A 1 163 ? -12.635 3.000 -12.080 1.00 94.62 163 SER A CA 1
ATOM 1324 C C . SER A 1 163 ? -12.759 1.797 -13.027 1.00 94.62 163 SER A C 1
ATOM 1326 O O . SER A 1 163 ? -13.811 1.169 -13.117 1.00 94.62 163 SER A O 1
ATOM 1328 N N . ARG A 1 164 ? -11.686 1.466 -13.758 1.00 94.56 164 ARG A N 1
ATOM 1329 C CA . ARG A 1 164 ? -11.709 0.437 -14.809 1.00 94.56 164 ARG A CA 1
ATOM 1330 C C . ARG A 1 164 ? -11.342 -0.955 -14.300 1.00 94.56 164 ARG A C 1
ATOM 1332 O O . ARG A 1 164 ? -11.825 -1.945 -14.837 1.00 94.56 164 ARG A O 1
ATOM 1339 N N . TYR A 1 165 ? -10.465 -1.018 -13.302 1.00 94.44 165 TYR A N 1
ATOM 1340 C CA . TYR A 1 165 ? -9.916 -2.263 -12.753 1.00 94.44 165 TYR A CA 1
ATOM 1341 C C . TYR A 1 165 ? -9.999 -2.294 -11.223 1.00 94.44 165 TYR A C 1
ATOM 1343 O O . TYR A 1 165 ? -9.167 -2.918 -10.568 1.00 94.44 165 TYR A O 1
ATOM 1351 N N . LEU A 1 166 ? -10.960 -1.571 -10.649 1.00 95.25 166 LEU A N 1
ATOM 1352 C CA . LEU A 1 166 ? -11.284 -1.714 -9.234 1.00 95.25 166 LEU A CA 1
ATOM 1353 C C . LEU A 1 166 ? -12.001 -3.051 -9.002 1.00 95.25 166 LEU A C 1
ATOM 1355 O O . LEU A 1 166 ? -12.685 -3.525 -9.915 1.00 95.25 166 LEU A O 1
ATOM 1359 N N . PRO A 1 167 ? -11.852 -3.644 -7.811 1.00 95.31 167 PRO A N 1
ATOM 1360 C CA . PRO A 1 167 ? -12.681 -4.770 -7.406 1.00 95.31 167 PRO A CA 1
ATOM 1361 C C . PRO A 1 167 ? -14.153 -4.366 -7.299 1.00 95.31 167 PRO A C 1
ATOM 1363 O O . PRO A 1 167 ? -14.475 -3.174 -7.208 1.00 95.31 167 PRO A O 1
ATOM 1366 N N . ASP A 1 168 ? -15.045 -5.359 -7.281 1.00 95.69 168 ASP A N 1
ATOM 1367 C CA . ASP A 1 168 ? -16.409 -5.105 -6.832 1.00 95.69 168 ASP A CA 1
ATOM 1368 C C . ASP A 1 168 ? -16.342 -4.638 -5.367 1.00 95.69 168 ASP A C 1
ATOM 1370 O O . ASP A 1 168 ? -15.609 -5.240 -4.577 1.00 95.69 168 ASP A O 1
ATOM 1374 N N . PRO A 1 169 ? -17.056 -3.568 -4.974 1.00 96.38 169 PRO A N 1
ATOM 1375 C CA . PRO A 1 169 ? -17.063 -3.114 -3.590 1.00 96.38 169 PRO A CA 1
ATOM 1376 C C . PRO A 1 169 ? -17.374 -4.223 -2.577 1.00 96.38 169 PRO A C 1
ATOM 1378 O O . PRO A 1 169 ? -16.829 -4.184 -1.481 1.00 96.38 169 PRO A O 1
ATOM 1381 N N . VAL A 1 170 ? -18.188 -5.230 -2.923 1.00 96.88 170 VAL A N 1
ATOM 1382 C CA . VAL A 1 170 ? -18.472 -6.354 -2.011 1.00 96.88 170 VAL A CA 1
ATOM 1383 C C . VAL A 1 170 ? -17.230 -7.190 -1.691 1.00 96.88 170 VAL A C 1
ATOM 1385 O O . VAL A 1 170 ? -17.131 -7.738 -0.597 1.00 96.88 170 VAL A O 1
ATOM 1388 N N . ASP A 1 171 ? -16.260 -7.259 -2.606 1.00 97.12 171 ASP A N 1
ATOM 1389 C CA . ASP A 1 171 ? -15.024 -8.021 -2.407 1.00 97.12 171 ASP A CA 1
ATOM 1390 C C . ASP A 1 171 ? -14.049 -7.310 -1.449 1.00 97.12 171 ASP A C 1
ATOM 1392 O O . ASP A 1 171 ? -13.052 -7.905 -1.034 1.00 97.12 171 ASP A O 1
ATOM 1396 N N . LEU A 1 172 ? -14.315 -6.039 -1.120 1.00 98.25 172 LEU A N 1
ATOM 1397 C CA . LEU A 1 172 ? -13.545 -5.244 -0.161 1.00 98.25 172 LEU A CA 1
ATOM 1398 C C . LEU A 1 172 ? -14.097 -5.316 1.265 1.00 98.25 172 LEU A C 1
ATOM 1400 O O . LEU A 1 172 ? -13.469 -4.766 2.159 1.00 98.25 172 LEU A O 1
ATOM 1404 N N . GLU A 1 173 ? -15.248 -5.950 1.489 1.00 98.38 173 GLU A N 1
ATOM 1405 C CA . GLU A 1 173 ? -15.860 -6.026 2.817 1.00 98.38 173 GLU A CA 1
ATOM 1406 C C . GLU A 1 173 ? -14.948 -6.770 3.807 1.00 98.38 173 GLU A C 1
ATOM 1408 O O . GLU A 1 173 ? -14.579 -7.925 3.575 1.00 98.38 173 GLU A O 1
ATOM 1413 N N . GLY A 1 174 ? -14.564 -6.097 4.894 1.00 98.31 174 GLY A N 1
ATOM 1414 C CA . GLY A 1 174 ? -13.615 -6.599 5.889 1.00 98.31 174 GLY A CA 1
ATOM 1415 C C . GLY A 1 174 ? -12.175 -6.720 5.379 1.00 98.31 174 GLY A C 1
ATOM 1416 O O . GLY A 1 174 ? -11.344 -7.390 5.986 1.00 98.31 174 GLY A O 1
ATOM 1417 N N . ALA A 1 175 ? -11.852 -6.115 4.233 1.00 98.69 175 ALA A N 1
ATOM 1418 C CA . ALA A 1 175 ? -10.503 -6.149 3.683 1.00 98.69 175 ALA A CA 1
ATOM 1419 C C . ALA A 1 175 ? -9.532 -5.278 4.495 1.00 98.69 175 ALA A C 1
ATOM 1421 O O . ALA A 1 175 ? -9.915 -4.452 5.324 1.00 98.69 175 ALA A O 1
ATOM 1422 N N . ILE A 1 176 ? -8.241 -5.429 4.199 1.00 98.88 176 ILE A N 1
ATOM 1423 C CA . ILE A 1 176 ? -7.176 -4.596 4.754 1.00 98.88 176 ILE A CA 1
ATOM 1424 C C . ILE A 1 176 ? -6.617 -3.700 3.654 1.00 98.88 176 ILE A C 1
ATOM 1426 O O . ILE A 1 176 ? -6.085 -4.190 2.654 1.00 98.88 176 ILE A O 1
ATOM 1430 N N . LEU A 1 177 ? -6.719 -2.385 3.843 1.00 98.88 177 LEU A N 1
ATOM 1431 C CA . LEU A 1 177 ? -6.168 -1.393 2.927 1.00 98.88 177 LEU A CA 1
ATOM 1432 C C . LEU A 1 177 ? -4.678 -1.222 3.210 1.00 98.88 177 LEU A C 1
ATOM 1434 O O . LEU A 1 177 ? -4.305 -0.749 4.275 1.00 98.88 177 LEU A O 1
ATOM 1438 N N . ALA A 1 178 ? -3.818 -1.541 2.253 1.00 98.81 178 ALA A N 1
ATOM 1439 C CA . ALA A 1 178 ? -2.401 -1.214 2.323 1.00 98.81 178 ALA A CA 1
ATOM 1440 C C . ALA A 1 178 ? -2.096 0.036 1.491 1.00 98.81 178 ALA A C 1
ATOM 1442 O O . ALA A 1 178 ? -2.461 0.101 0.319 1.00 98.81 178 ALA A O 1
ATOM 1443 N N . LEU A 1 179 ? -1.403 1.015 2.067 1.00 98.62 179 LEU A N 1
ATOM 1444 C CA . LEU A 1 179 ? -0.975 2.232 1.382 1.00 98.62 179 LEU A CA 1
ATOM 1445 C C . LEU A 1 179 ? 0.483 2.548 1.677 1.00 98.62 179 LEU A C 1
ATOM 1447 O O . LEU A 1 179 ? 0.931 2.465 2.813 1.00 98.62 179 LEU A O 1
ATOM 1451 N N . GLU A 1 180 ? 1.214 2.976 0.661 1.00 98.31 180 GLU A N 1
ATOM 1452 C CA . GLU A 1 180 ? 2.562 3.526 0.806 1.00 98.31 180 GLU A CA 1
ATOM 1453 C C . GLU A 1 180 ? 2.765 4.696 -0.164 1.00 98.31 180 GLU A C 1
ATOM 1455 O O . GLU A 1 180 ? 2.044 4.815 -1.156 1.00 98.31 180 GLU A O 1
ATOM 1460 N N . THR A 1 181 ? 3.698 5.601 0.137 1.00 97.62 181 THR A N 1
ATOM 1461 C CA . THR A 1 181 ? 4.004 6.759 -0.717 1.00 97.62 181 THR A CA 1
ATOM 1462 C C . THR A 1 181 ? 5.361 6.612 -1.391 1.00 97.62 181 THR A C 1
ATOM 1464 O O . THR A 1 181 ? 6.353 6.295 -0.731 1.00 97.62 181 THR A O 1
ATOM 1467 N N . SER A 1 182 ? 5.414 6.966 -2.675 1.00 95.94 182 SER A N 1
ATOM 1468 C CA . SER A 1 182 ? 6.615 6.849 -3.497 1.00 95.94 182 SER A CA 1
ATOM 1469 C C . SER A 1 182 ? 7.589 8.023 -3.375 1.00 95.94 182 SER A C 1
ATOM 1471 O O . SER A 1 182 ? 7.371 9.000 -2.655 1.00 95.94 182 SER A O 1
ATOM 1473 N N . GLU A 1 183 ? 8.669 7.951 -4.149 1.00 94.44 183 GLU A N 1
ATOM 1474 C CA . GLU A 1 183 ? 9.685 8.991 -4.314 1.00 94.44 183 GLU A CA 1
ATOM 1475 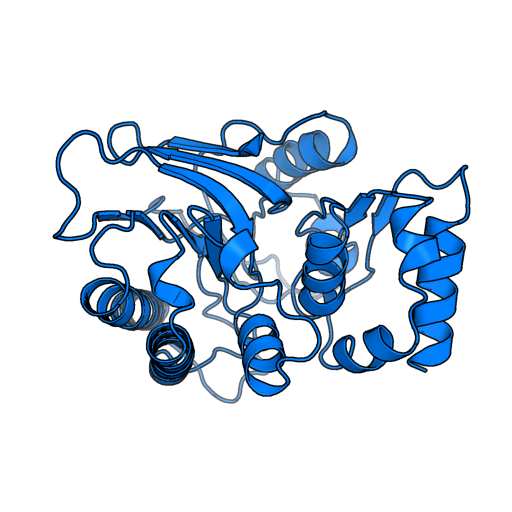C C . GLU A 1 183 ? 9.157 10.310 -4.874 1.00 94.44 183 GLU A C 1
ATOM 1477 O O . GLU A 1 183 ? 9.871 11.309 -4.857 1.00 94.44 183 GLU A O 1
ATOM 1482 N N . THR A 1 184 ? 7.910 10.347 -5.338 1.00 94.75 184 THR A N 1
ATOM 1483 C CA . THR A 1 184 ? 7.252 11.585 -5.773 1.00 94.75 184 THR A CA 1
ATOM 1484 C C . THR A 1 184 ? 6.961 12.547 -4.619 1.00 94.75 184 THR A C 1
ATOM 1486 O O . THR A 1 184 ? 6.673 13.715 -4.871 1.00 94.75 184 THR A O 1
ATOM 1489 N N . LEU A 1 185 ? 7.061 12.083 -3.363 1.00 96.81 185 LEU A N 1
ATOM 1490 C CA . LEU A 1 185 ? 6.784 12.863 -2.155 1.00 96.81 185 LEU A CA 1
ATOM 1491 C C . LEU A 1 185 ? 5.420 13.578 -2.265 1.00 96.81 185 LEU A C 1
ATOM 1493 O O . LEU A 1 185 ? 5.376 14.815 -2.270 1.00 96.81 185 LEU A O 1
ATOM 1497 N N . PRO A 1 186 ? 4.288 12.852 -2.363 1.00 96.69 186 PRO A N 1
ATOM 1498 C CA . PRO A 1 186 ? 2.968 13.474 -2.489 1.00 96.69 186 PRO A CA 1
ATOM 1499 C C . PRO A 1 186 ? 2.655 14.370 -1.283 1.00 96.69 186 PRO A C 1
ATOM 1501 O O . PRO A 1 186 ? 3.146 14.127 -0.175 1.00 96.69 186 PRO A O 1
ATOM 1504 N N . TYR A 1 187 ? 1.838 15.411 -1.457 1.00 97.94 187 TYR A N 1
ATOM 1505 C CA . TYR A 1 187 ? 1.384 16.198 -0.312 1.00 97.94 187 TYR A CA 1
ATOM 1506 C C . TYR A 1 187 ? 0.414 15.375 0.537 1.00 97.94 187 TYR A C 1
ATOM 1508 O O . TYR A 1 187 ? -0.448 14.670 0.016 1.00 97.94 187 TYR A O 1
ATOM 1516 N N . ALA A 1 188 ? 0.497 15.518 1.862 1.00 98.44 188 ALA A N 1
ATOM 1517 C CA . ALA A 1 188 ? -0.425 14.839 2.771 1.00 98.44 188 ALA A CA 1
ATOM 1518 C C . ALA A 1 188 ? -1.896 15.201 2.504 1.00 98.44 188 ALA A C 1
ATOM 1520 O O . ALA A 1 188 ? -2.778 14.355 2.631 1.00 98.44 188 ALA A O 1
ATOM 1521 N N . ALA A 1 189 ? -2.155 16.433 2.057 1.00 98.50 189 ALA A N 1
ATOM 1522 C CA . ALA A 1 189 ? -3.484 16.858 1.636 1.00 98.50 189 ALA A CA 1
ATOM 1523 C C . ALA A 1 189 ? -4.028 16.011 0.472 1.00 98.50 189 ALA A C 1
ATOM 1525 O O . ALA A 1 189 ? -5.187 15.617 0.526 1.00 98.50 189 ALA A O 1
ATOM 1526 N N . ASP A 1 190 ? -3.200 15.669 -0.521 1.00 98.44 190 ASP A N 1
ATOM 1527 C CA . ASP A 1 190 ? -3.620 14.860 -1.673 1.00 98.44 190 ASP A CA 1
ATOM 1528 C C . ASP A 1 190 ? -3.965 13.426 -1.249 1.00 98.44 190 ASP A C 1
ATOM 1530 O O . ASP A 1 190 ? -4.990 12.878 -1.669 1.00 98.44 190 ASP A O 1
ATOM 1534 N N . VAL A 1 191 ? -3.166 12.851 -0.339 1.00 98.75 191 VAL A N 1
ATOM 1535 C CA . VAL A 1 191 ? -3.467 11.552 0.287 1.00 98.75 191 VAL A CA 1
ATOM 1536 C C . VAL A 1 191 ? -4.823 11.609 0.993 1.00 98.75 191 VAL A C 1
ATOM 1538 O O . VAL A 1 191 ? -5.689 10.766 0.752 1.00 98.75 191 VAL A O 1
ATOM 1541 N N . GLY A 1 192 ? -5.051 12.655 1.791 1.00 98.81 192 GLY A N 1
ATOM 1542 C CA . GLY A 1 192 ? -6.332 12.900 2.449 1.00 98.81 192 GLY A CA 1
ATOM 1543 C C . GLY A 1 192 ? -7.497 13.080 1.469 1.00 98.81 192 GLY A C 1
ATOM 1544 O O . GLY A 1 192 ? -8.567 12.522 1.690 1.00 98.81 192 GLY A O 1
ATOM 1545 N N . TYR A 1 193 ? -7.322 13.809 0.364 1.00 98.75 193 TYR A N 1
ATOM 1546 C CA . TYR A 1 193 ? -8.371 14.014 -0.644 1.00 98.75 193 TYR A CA 1
ATOM 1547 C C . TYR A 1 193 ? -8.736 12.729 -1.384 1.00 98.75 193 TYR A C 1
ATOM 1549 O O . TYR A 1 193 ? -9.912 12.501 -1.680 1.00 98.75 193 TYR A O 1
ATOM 1557 N N . THR A 1 194 ? -7.755 11.870 -1.646 1.00 98.69 194 THR A N 1
ATOM 1558 C CA . THR A 1 194 ? -7.987 10.562 -2.262 1.00 98.69 194 THR A CA 1
ATOM 1559 C C . THR A 1 194 ? -8.774 9.654 -1.324 1.00 98.69 194 THR A C 1
ATOM 1561 O O . THR A 1 194 ? -9.790 9.093 -1.731 1.00 98.69 194 THR A O 1
ATOM 1564 N N . LEU A 1 195 ? -8.368 9.566 -0.053 1.00 98.81 195 LEU A N 1
ATOM 1565 C CA . LEU A 1 195 ? -9.086 8.788 0.959 1.00 98.81 195 LEU A CA 1
ATOM 1566 C C . LEU A 1 195 ? -10.494 9.330 1.216 1.00 98.81 195 LEU A C 1
ATOM 1568 O O . LEU A 1 195 ? -11.442 8.556 1.293 1.00 98.81 195 LEU A O 1
ATOM 1572 N N . ARG A 1 196 ? -10.666 10.655 1.236 1.00 98.81 196 ARG A N 1
ATOM 1573 C CA . ARG A 1 196 ? -11.992 11.281 1.276 1.00 98.81 196 ARG A CA 1
ATOM 1574 C C . ARG A 1 196 ? -12.844 10.843 0.094 1.00 98.81 196 ARG A C 1
ATOM 1576 O O . ARG A 1 196 ? -13.976 10.421 0.271 1.00 98.81 196 ARG A O 1
ATOM 1583 N N . SER A 1 197 ? -12.293 10.910 -1.116 1.00 98.50 197 SER A N 1
ATOM 1584 C CA . SER A 1 197 ? -13.001 10.504 -2.335 1.00 98.50 197 SER A CA 1
ATOM 1585 C C . SER A 1 197 ? -13.364 9.018 -2.317 1.00 98.50 197 SER A C 1
ATOM 1587 O O . SER A 1 197 ? -14.390 8.623 -2.861 1.00 98.50 197 SER A O 1
ATOM 1589 N N . MET A 1 198 ? -12.542 8.185 -1.681 1.00 98.44 198 MET A N 1
ATOM 1590 C CA . MET A 1 198 ? -12.826 6.774 -1.443 1.00 98.44 198 MET A CA 1
ATOM 1591 C C . MET A 1 198 ? -13.965 6.584 -0.424 1.00 98.44 198 MET A C 1
ATOM 1593 O O . MET A 1 198 ? -14.845 5.753 -0.651 1.00 98.44 198 MET A O 1
ATOM 1597 N N . GLY A 1 199 ? -13.999 7.385 0.644 1.00 98.56 199 GLY A N 1
ATOM 1598 C CA . GLY A 1 199 ? -15.105 7.450 1.607 1.00 98.56 199 GLY A CA 1
ATOM 1599 C C . GLY A 1 199 ? -16.426 7.890 0.974 1.00 98.56 199 GLY A C 1
ATOM 1600 O O . GLY A 1 199 ? -17.416 7.178 1.066 1.00 98.56 199 GLY A O 1
ATOM 1601 N N . GLU A 1 200 ? -16.423 8.977 0.200 1.00 98.44 200 GLU A N 1
ATOM 1602 C CA . GLU A 1 200 ? -17.602 9.475 -0.537 1.00 98.44 200 GLU A CA 1
ATOM 1603 C C . GLU A 1 200 ? -18.156 8.476 -1.569 1.00 98.44 200 GLU A C 1
ATOM 1605 O O . GLU A 1 200 ? -19.293 8.587 -2.028 1.00 98.44 200 GLU A O 1
ATOM 1610 N N . ARG A 1 201 ? -17.353 7.481 -1.955 1.00 97.12 201 ARG A N 1
ATOM 1611 C CA . ARG A 1 201 ? -17.764 6.381 -2.835 1.00 97.12 201 ARG A CA 1
ATOM 1612 C C . ARG A 1 201 ? -18.259 5.145 -2.080 1.00 97.12 201 ARG A C 1
ATOM 1614 O O . ARG A 1 201 ? -18.575 4.154 -2.736 1.00 97.12 201 ARG A O 1
ATOM 1621 N N . GLY A 1 202 ? -18.289 5.172 -0.747 1.00 97.88 202 GLY A N 1
ATOM 1622 C CA . GLY A 1 202 ? -18.614 4.016 0.093 1.00 97.88 202 GLY A CA 1
ATOM 1623 C C . GLY A 1 202 ? -17.601 2.876 -0.044 1.00 97.88 202 GLY A C 1
ATOM 1624 O O . GLY A 1 202 ? -17.972 1.704 0.023 1.00 97.88 202 GLY A O 1
ATOM 1625 N N . LEU A 1 203 ? -16.338 3.202 -0.351 1.00 98.31 203 LEU A N 1
ATOM 1626 C CA . LEU A 1 203 ? -15.254 2.222 -0.461 1.00 98.31 203 LEU A CA 1
ATOM 1627 C C . LEU A 1 203 ? -14.414 2.172 0.815 1.00 98.31 203 LEU A C 1
ATOM 1629 O O . LEU A 1 203 ? -14.051 1.084 1.239 1.00 98.31 203 LEU A O 1
ATOM 1633 N N . LEU A 1 204 ? -14.093 3.325 1.415 1.00 98.75 204 LEU A N 1
ATOM 1634 C CA . LEU A 1 204 ? -13.188 3.375 2.572 1.00 98.75 204 LEU A CA 1
ATOM 1635 C C . LEU A 1 204 ? -13.789 2.697 3.810 1.00 98.75 204 LEU A C 1
ATOM 1637 O O . LEU A 1 204 ? -13.071 2.020 4.533 1.00 98.75 204 LEU A O 1
ATOM 1641 N N . GLU A 1 205 ? -15.104 2.813 3.991 1.00 98.56 205 GLU A N 1
ATOM 1642 C CA . GLU A 1 205 ? -15.869 2.197 5.086 1.00 98.56 205 GLU A CA 1
ATOM 1643 C C . GLU A 1 205 ? -15.885 0.663 5.077 1.00 98.56 205 GLU A C 1
ATOM 1645 O O . GLU A 1 205 ? -16.437 0.062 5.985 1.00 98.56 205 GLU A O 1
ATOM 1650 N N . ARG A 1 206 ? -15.334 0.023 4.040 1.00 98.62 206 ARG A N 1
ATOM 1651 C CA . ARG A 1 206 ? -15.337 -1.439 3.893 1.00 98.62 206 ARG A CA 1
ATOM 1652 C C . ARG A 1 206 ? -14.102 -2.103 4.485 1.00 98.62 206 ARG A C 1
ATOM 1654 O O . ARG A 1 206 ? -14.054 -3.324 4.570 1.00 98.62 206 ARG A O 1
ATOM 1661 N N . PHE A 1 207 ? -13.091 -1.312 4.828 1.00 98.75 207 PHE A N 1
ATOM 1662 C CA . PHE A 1 207 ? -11.818 -1.816 5.312 1.00 98.75 207 PHE A CA 1
ATOM 1663 C C . PHE A 1 207 ? -11.798 -1.827 6.837 1.00 98.75 207 PHE A C 1
ATOM 1665 O O . PHE A 1 207 ? -11.738 -0.768 7.457 1.00 98.75 207 PHE A O 1
ATOM 1672 N N . ASP A 1 208 ? -11.758 -3.021 7.425 1.00 98.69 208 ASP A N 1
ATOM 1673 C CA . ASP A 1 208 ? -11.622 -3.195 8.876 1.00 98.69 208 ASP A CA 1
ATOM 1674 C C . ASP A 1 208 ? -10.186 -2.911 9.347 1.00 98.69 208 ASP A C 1
ATOM 1676 O O . ASP A 1 208 ? -9.956 -2.547 10.501 1.00 98.69 208 ASP A O 1
ATOM 1680 N N . GLY A 1 209 ? -9.202 -3.051 8.452 1.00 98.81 209 GLY A N 1
ATOM 1681 C CA . GLY A 1 209 ? -7.798 -2.789 8.752 1.00 98.81 209 GLY A CA 1
ATOM 1682 C C . GLY A 1 209 ? -7.114 -1.874 7.742 1.00 98.81 209 GLY A C 1
ATOM 1683 O O . GLY A 1 209 ? -7.427 -1.883 6.551 1.00 98.81 209 GLY A O 1
ATOM 1684 N N . VAL A 1 210 ? -6.125 -1.109 8.200 1.00 98.94 210 VAL A N 1
ATOM 1685 C CA . VAL A 1 210 ? -5.290 -0.253 7.350 1.00 98.94 210 VAL A CA 1
ATOM 1686 C C . VAL A 1 210 ? -3.814 -0.434 7.699 1.00 98.94 210 VAL A C 1
ATOM 1688 O O . VAL A 1 210 ? -3.399 -0.320 8.846 1.00 98.94 210 VAL A O 1
ATOM 1691 N N . LEU A 1 211 ? -2.986 -0.692 6.698 1.00 98.88 211 LEU A N 1
ATOM 1692 C CA . LEU A 1 211 ? -1.535 -0.743 6.813 1.00 98.88 211 LEU A CA 1
ATOM 1693 C C . LEU A 1 211 ? -0.953 0.437 6.041 1.00 98.88 211 LEU A C 1
ATOM 1695 O O . LEU A 1 211 ? -1.158 0.548 4.835 1.00 98.88 211 LEU A O 1
ATOM 1699 N N . VAL A 1 212 ? -0.201 1.302 6.713 1.00 98.81 212 VAL A N 1
ATOM 1700 C CA . VAL A 1 212 ? 0.510 2.410 6.075 1.00 98.81 212 VAL A CA 1
ATOM 1701 C C . VAL A 1 212 ? 2.008 2.154 6.156 1.00 98.81 212 VAL A C 1
ATOM 1703 O O . VAL A 1 212 ? 2.603 2.150 7.240 1.00 98.81 212 VAL A O 1
ATOM 1706 N N . GLY A 1 213 ? 2.612 1.929 4.992 1.00 98.31 213 GLY A N 1
ATOM 1707 C CA . GLY A 1 213 ? 4.050 1.792 4.838 1.00 98.31 213 GLY A CA 1
ATOM 1708 C C . GLY A 1 213 ? 4.762 3.067 5.276 1.00 98.31 213 GLY A C 1
ATOM 1709 O O . GLY A 1 213 ? 4.198 4.164 5.211 1.00 98.31 213 GLY A O 1
ATOM 1710 N N . ARG A 1 214 ? 6.002 2.940 5.747 1.00 97.62 214 ARG A N 1
ATOM 1711 C CA . ARG A 1 214 ? 6.815 4.095 6.137 1.00 97.62 214 ARG A CA 1
ATOM 1712 C C . ARG A 1 214 ? 6.926 5.079 4.957 1.00 97.62 214 ARG A C 1
ATOM 1714 O O . ARG A 1 214 ? 7.456 4.702 3.913 1.00 97.62 214 ARG A O 1
ATOM 1721 N N . PRO A 1 215 ? 6.471 6.341 5.092 1.00 97.00 215 PRO A N 1
ATOM 1722 C CA . PRO A 1 215 ? 6.570 7.296 3.996 1.00 97.00 215 PRO A CA 1
ATOM 1723 C C . PRO A 1 215 ? 8.031 7.575 3.639 1.00 97.00 215 PRO A C 1
ATOM 1725 O O . PRO A 1 215 ? 8.832 7.930 4.518 1.00 97.00 215 PRO A O 1
ATOM 1728 N N . LYS A 1 216 ? 8.366 7.451 2.350 1.00 95.12 216 LYS A N 1
ATOM 1729 C CA . LYS A 1 216 ? 9.618 7.976 1.799 1.00 95.12 216 LYS A CA 1
ATOM 1730 C C . LYS A 1 216 ? 9.623 9.493 1.949 1.00 95.12 216 LYS A C 1
ATOM 1732 O O . LYS A 1 216 ? 8.672 10.157 1.553 1.00 95.12 216 LYS A O 1
ATOM 1737 N N . SER A 1 217 ? 10.692 10.031 2.521 1.00 95.75 217 SER A N 1
ATOM 1738 C CA . SER A 1 217 ? 10.849 11.464 2.802 1.00 95.75 217 SER A CA 1
ATOM 1739 C C . SER A 1 217 ? 11.986 12.106 2.011 1.00 95.75 217 SER A C 1
ATOM 1741 O O . SER A 1 217 ? 12.112 13.325 1.999 1.00 95.75 217 SER A O 1
ATOM 1743 N N . PHE A 1 218 ? 12.792 11.309 1.313 1.00 94.94 218 PHE A N 1
ATOM 1744 C CA . PHE A 1 218 ? 13.948 11.799 0.578 1.00 94.94 218 PHE A CA 1
ATOM 1745 C C . PHE A 1 218 ? 13.940 11.359 -0.888 1.00 94.94 218 PHE A C 1
ATOM 1747 O O . PHE A 1 218 ? 13.840 10.169 -1.197 1.00 94.94 218 PHE A O 1
ATOM 1754 N N . ASN A 1 219 ? 14.092 12.327 -1.793 1.00 94.50 219 ASN A N 1
ATOM 1755 C CA . ASN A 1 219 ? 14.400 12.117 -3.205 1.00 94.50 219 ASN A CA 1
ATOM 1756 C C . ASN A 1 219 ? 15.203 13.331 -3.726 1.00 94.50 219 ASN A C 1
ATOM 1758 O O . ASN A 1 219 ? 14.649 14.430 -3.768 1.00 94.50 219 ASN A O 1
ATOM 1762 N N . PRO A 1 220 ? 16.468 13.164 -4.159 1.00 91.94 220 PRO A N 1
ATOM 1763 C CA . PRO A 1 220 ? 17.310 14.262 -4.647 1.00 91.94 220 PRO A CA 1
ATOM 1764 C C . PRO A 1 220 ? 16.822 14.870 -5.971 1.00 91.94 220 PRO A C 1
ATOM 1766 O O . PRO A 1 220 ? 17.291 15.932 -6.376 1.00 91.94 220 PRO A O 1
ATOM 1769 N N . HIS A 1 221 ? 15.895 14.205 -6.661 1.00 92.19 221 HIS A N 1
ATOM 1770 C CA . HIS A 1 221 ? 15.275 14.677 -7.898 1.00 92.19 221 HIS A CA 1
ATOM 1771 C C . HIS A 1 221 ? 13.869 15.252 -7.689 1.00 92.19 221 HIS A C 1
ATOM 1773 O O . HIS A 1 221 ? 13.233 15.652 -8.664 1.00 92.19 221 HIS A O 1
ATOM 1779 N N . ALA A 1 222 ? 13.361 15.280 -6.453 1.00 91.62 222 ALA A N 1
ATOM 1780 C CA . ALA A 1 222 ? 12.064 15.879 -6.171 1.00 91.62 222 ALA A CA 1
ATOM 1781 C C . ALA A 1 222 ? 12.120 17.409 -6.274 1.00 91.62 222 ALA A C 1
ATOM 1783 O O . ALA A 1 222 ? 13.131 18.047 -5.992 1.00 91.62 222 ALA A O 1
ATOM 1784 N N . GLU A 1 223 ? 10.985 18.016 -6.623 1.00 90.38 223 GLU A N 1
ATOM 1785 C CA . GLU A 1 223 ? 10.844 19.478 -6.696 1.00 90.38 223 GLU A CA 1
ATOM 1786 C C . GLU A 1 223 ? 10.864 20.155 -5.316 1.00 90.38 223 GLU A C 1
ATOM 1788 O O . GLU A 1 223 ? 10.945 21.381 -5.219 1.00 90.38 223 GLU A O 1
ATOM 1793 N N . ARG A 1 224 ? 10.747 19.363 -4.244 1.00 93.12 224 ARG A N 1
ATOM 1794 C CA . ARG A 1 224 ? 10.642 19.837 -2.868 1.00 93.12 224 ARG A CA 1
ATOM 1795 C C . ARG A 1 224 ? 11.392 18.921 -1.912 1.00 93.12 224 ARG A C 1
ATOM 1797 O O . ARG A 1 224 ? 11.382 17.704 -2.070 1.00 93.12 224 ARG A O 1
ATOM 1804 N N . GLU A 1 225 ? 11.935 19.526 -0.868 1.00 94.44 225 GLU A N 1
ATOM 1805 C CA . GLU A 1 225 ? 12.454 18.823 0.301 1.00 94.44 225 GLU A CA 1
ATOM 1806 C C . GLU A 1 225 ? 11.393 18.787 1.402 1.00 94.44 225 GLU A C 1
ATOM 1808 O O . GLU A 1 225 ? 10.500 19.643 1.471 1.00 94.44 225 GLU A O 1
ATOM 1813 N N . VAL A 1 226 ? 11.488 17.786 2.272 1.00 96.69 226 VAL A N 1
ATOM 1814 C CA . VAL A 1 226 ? 10.658 17.679 3.468 1.00 96.69 226 VAL A CA 1
ATOM 1815 C C . VAL A 1 226 ? 11.495 17.337 4.679 1.00 96.69 226 VAL A C 1
ATOM 1817 O O . VAL A 1 226 ? 12.470 16.597 4.592 1.00 96.69 226 VAL A O 1
ATOM 1820 N N . ASP A 1 227 ? 11.056 17.843 5.822 1.00 97.06 227 ASP A N 1
ATOM 1821 C CA . ASP A 1 227 ? 11.480 17.315 7.107 1.00 97.06 227 ASP A CA 1
ATOM 1822 C C . ASP A 1 227 ? 10.810 15.953 7.356 1.00 97.06 227 ASP A C 1
ATOM 1824 O O . ASP A 1 227 ? 9.600 15.808 7.150 1.00 97.06 227 ASP A O 1
ATOM 1828 N N . ILE A 1 228 ? 11.596 14.960 7.781 1.00 95.50 228 ILE A N 1
ATOM 1829 C CA . ILE A 1 228 ? 11.165 13.558 7.906 1.00 95.50 228 ILE A CA 1
ATOM 1830 C C . ILE A 1 228 ? 10.018 13.429 8.913 1.00 95.50 228 ILE A C 1
ATOM 1832 O O . ILE A 1 228 ? 8.975 12.848 8.597 1.00 95.50 228 ILE A O 1
ATOM 1836 N N . GLU A 1 229 ? 10.196 13.981 10.115 1.00 95.75 229 GLU A N 1
ATOM 1837 C CA . GLU A 1 229 ? 9.235 13.865 11.216 1.00 95.75 229 GLU A CA 1
ATOM 1838 C C . GLU A 1 229 ? 7.932 14.591 10.876 1.00 95.75 229 GLU A C 1
ATOM 1840 O O . GLU A 1 229 ? 6.845 14.010 10.947 1.00 95.75 229 GLU A O 1
ATOM 1845 N N . THR A 1 230 ? 8.044 15.839 10.412 1.00 98.00 230 THR A N 1
ATOM 1846 C CA . THR A 1 230 ? 6.893 16.665 10.034 1.00 98.00 230 THR A CA 1
ATOM 1847 C C . THR A 1 230 ? 6.099 16.028 8.894 1.00 98.00 230 THR A C 1
ATOM 1849 O O . THR A 1 230 ? 4.867 16.010 8.927 1.00 98.00 230 THR A O 1
ATOM 1852 N N . TYR A 1 231 ? 6.777 15.481 7.881 1.00 98.06 231 TYR A N 1
ATOM 1853 C CA . TYR A 1 231 ? 6.109 14.867 6.735 1.00 98.06 231 TYR A CA 1
ATOM 1854 C C . TYR A 1 231 ? 5.354 13.594 7.116 1.00 98.06 231 TYR A C 1
ATOM 1856 O O . TYR A 1 231 ? 4.193 13.428 6.737 1.00 98.06 231 TYR A O 1
ATOM 1864 N N . ARG A 1 232 ? 5.976 12.721 7.913 1.00 97.00 232 ARG A N 1
ATOM 1865 C CA . ARG A 1 232 ? 5.337 11.489 8.394 1.00 97.00 232 ARG A CA 1
ATOM 1866 C C . ARG A 1 232 ? 4.139 11.777 9.284 1.00 97.00 232 ARG A C 1
ATOM 1868 O O . ARG A 1 232 ? 3.090 11.163 9.093 1.00 97.00 232 ARG A O 1
ATOM 1875 N N . ALA A 1 233 ? 4.270 12.741 10.195 1.00 98.19 233 ALA A N 1
ATOM 1876 C CA . ALA A 1 233 ? 3.168 13.183 11.040 1.00 98.19 233 ALA A CA 1
ATOM 1877 C C . ALA A 1 233 ? 1.995 13.716 10.201 1.00 98.19 233 ALA A C 1
ATOM 1879 O O . ALA A 1 233 ? 0.854 13.330 10.441 1.00 98.19 233 ALA A O 1
ATOM 1880 N N . ALA A 1 234 ? 2.272 14.519 9.168 1.00 98.69 234 ALA A N 1
ATOM 1881 C CA . ALA A 1 234 ? 1.239 15.054 8.284 1.00 98.69 234 ALA A CA 1
ATOM 1882 C C . ALA A 1 234 ? 0.516 13.960 7.478 1.00 98.69 234 ALA A C 1
ATOM 1884 O O . ALA A 1 234 ? -0.708 13.995 7.358 1.00 98.69 234 ALA A O 1
ATOM 1885 N N . ILE A 1 235 ? 1.243 12.971 6.939 1.00 98.69 235 ILE A N 1
ATOM 1886 C CA . ILE A 1 235 ? 0.638 11.826 6.234 1.00 98.69 235 ILE A CA 1
ATOM 1887 C C . ILE A 1 235 ? -0.252 11.026 7.187 1.00 98.69 235 ILE A C 1
ATOM 1889 O O . ILE A 1 235 ? -1.402 10.734 6.857 1.00 98.69 235 ILE A O 1
ATOM 1893 N N . ARG A 1 236 ? 0.249 10.720 8.388 1.00 98.62 236 ARG A N 1
ATOM 1894 C CA . ARG A 1 236 ? -0.518 10.023 9.423 1.00 98.62 236 ARG A CA 1
ATOM 1895 C C . ARG A 1 236 ? -1.796 10.783 9.779 1.00 98.62 236 ARG A C 1
ATOM 1897 O O . ARG A 1 236 ? -2.873 10.191 9.795 1.00 98.62 236 ARG A O 1
ATOM 1904 N N . GLU A 1 237 ? -1.693 12.084 10.041 1.00 98.81 237 GLU A N 1
ATOM 1905 C CA . GLU A 1 237 ? -2.840 12.941 10.348 1.00 98.81 237 GLU A CA 1
ATOM 1906 C C . GLU A 1 237 ? -3.872 12.898 9.215 1.00 98.81 237 GLU A C 1
ATOM 1908 O O . GLU A 1 237 ? -5.041 12.614 9.468 1.00 98.81 237 GLU A O 1
ATOM 1913 N N . ALA A 1 238 ? -3.438 13.078 7.964 1.00 98.81 238 ALA A N 1
ATOM 1914 C CA . ALA A 1 238 ? -4.321 13.046 6.802 1.00 98.81 238 ALA A CA 1
ATOM 1915 C C . ALA A 1 238 ? -5.077 11.714 6.664 1.00 98.81 238 ALA A C 1
ATOM 1917 O O . ALA A 1 238 ? -6.283 11.730 6.407 1.00 98.81 238 ALA A O 1
ATOM 1918 N N . VAL A 1 239 ? -4.394 10.581 6.875 1.00 98.88 239 VAL A N 1
ATOM 1919 C CA . VAL A 1 239 ? -5.010 9.244 6.863 1.00 98.88 239 VAL A CA 1
ATOM 1920 C C . VAL A 1 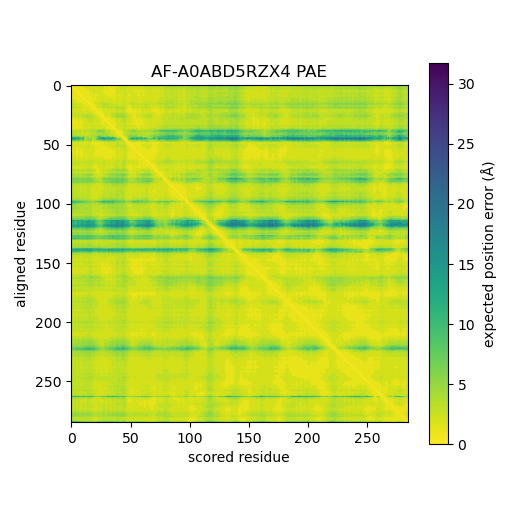239 ? -6.008 9.107 8.012 1.00 98.88 239 VAL A C 1
ATOM 1922 O O . VAL A 1 239 ? -7.188 8.865 7.768 1.00 98.88 239 VAL A O 1
ATOM 1925 N N . THR A 1 240 ? -5.572 9.315 9.258 1.00 98.88 240 THR A N 1
ATOM 1926 C CA . THR A 1 240 ? -6.434 9.120 10.440 1.00 98.88 240 THR A CA 1
ATOM 1927 C C . THR A 1 240 ? -7.638 10.057 10.472 1.00 98.88 240 THR A C 1
ATOM 1929 O O . THR A 1 240 ? -8.696 9.651 10.939 1.00 98.88 240 THR A O 1
ATOM 1932 N N . ALA A 1 241 ? -7.528 11.268 9.918 1.00 98.81 241 ALA A N 1
ATOM 1933 C CA . ALA A 1 241 ? -8.659 12.179 9.789 1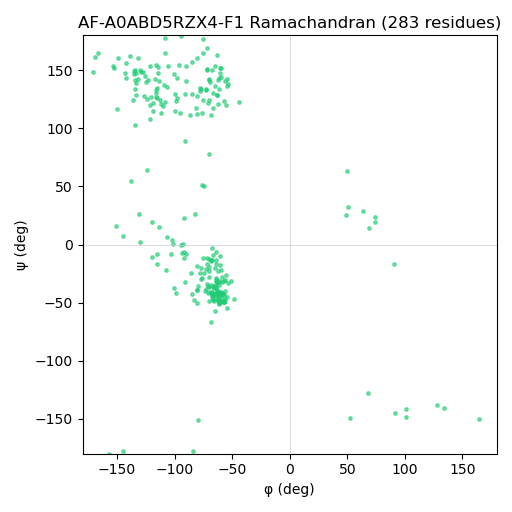.00 98.81 241 ALA A CA 1
ATOM 1934 C C . ALA A 1 241 ? -9.750 11.626 8.858 1.00 98.81 241 ALA A C 1
ATOM 1936 O O . ALA A 1 241 ? -10.928 11.829 9.131 1.00 98.81 241 ALA A O 1
ATOM 1937 N N . GLN A 1 242 ? -9.383 10.926 7.775 1.00 98.88 242 GLN A N 1
ATOM 1938 C CA . GLN A 1 242 ? -10.380 10.303 6.895 1.00 98.88 242 GLN A CA 1
ATOM 1939 C C . GLN A 1 242 ? -10.903 8.986 7.476 1.00 98.88 242 GLN A C 1
ATOM 1941 O O . GLN A 1 242 ? -12.089 8.705 7.342 1.00 98.88 242 GLN A O 1
ATOM 1946 N N . LEU A 1 243 ? -10.062 8.198 8.156 1.00 98.88 243 LEU A N 1
ATOM 1947 C CA . LEU A 1 243 ? -10.529 6.989 8.842 1.00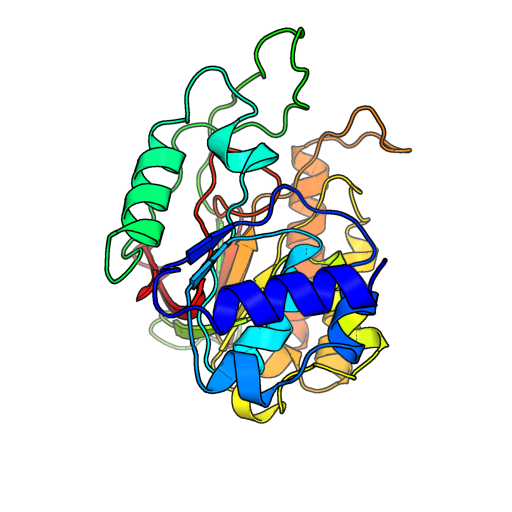 98.88 243 LEU A CA 1
ATOM 1948 C C . LEU A 1 243 ? -11.523 7.327 9.956 1.00 98.88 243 LEU A C 1
ATOM 1950 O O . LEU A 1 243 ? -12.563 6.695 10.042 1.00 98.88 243 LEU A O 1
ATOM 1954 N N . ALA A 1 244 ? -11.271 8.366 10.752 1.00 98.81 244 ALA A N 1
ATOM 1955 C CA . ALA A 1 244 ? -12.205 8.795 11.792 1.00 98.81 244 ALA A CA 1
ATOM 1956 C C . ALA A 1 244 ? -13.584 9.211 11.244 1.00 98.81 244 ALA A C 1
ATOM 1958 O O . ALA A 1 244 ? -14.579 9.037 11.938 1.00 98.81 244 ALA A O 1
ATOM 1959 N N . GLU A 1 245 ? -13.644 9.752 10.024 1.00 98.75 245 GLU A N 1
ATOM 1960 C CA . GLU A 1 245 ? -14.898 10.174 9.386 1.00 98.75 245 GLU A CA 1
ATOM 1961 C C . GLU A 1 245 ? -15.626 9.007 8.700 1.00 98.75 245 GLU A C 1
ATOM 1963 O O . GLU A 1 245 ? -16.827 8.837 8.882 1.00 98.75 245 GLU A O 1
ATOM 1968 N N . TYR A 1 246 ? -14.910 8.203 7.908 1.00 98.81 246 TYR A N 1
ATOM 1969 C CA . TYR A 1 246 ? -15.525 7.225 7.000 1.00 98.81 246 TYR A CA 1
ATOM 1970 C C . TYR A 1 246 ? -15.362 5.767 7.442 1.00 98.81 246 TYR A C 1
ATOM 1972 O O . TYR A 1 246 ? -16.129 4.916 7.012 1.00 98.81 246 TYR A O 1
ATOM 1980 N N . ALA A 1 247 ? -14.373 5.453 8.277 1.00 98.62 247 ALA A N 1
ATOM 1981 C CA . ALA A 1 247 ? -14.104 4.101 8.767 1.00 98.62 247 ALA A CA 1
ATOM 1982 C C . ALA A 1 247 ? -13.766 4.100 10.276 1.00 98.62 247 ALA A C 1
ATOM 1984 O O . ALA A 1 247 ? -12.709 3.605 10.678 1.00 98.62 247 ALA A O 1
ATOM 1985 N N . PRO A 1 248 ? -14.630 4.667 11.146 1.00 98.62 248 PRO A N 1
ATOM 1986 C CA . PRO A 1 248 ? -14.343 4.804 12.578 1.00 98.62 248 PRO A CA 1
ATOM 1987 C C . PRO A 1 248 ? -14.258 3.465 13.328 1.00 98.62 248 PRO A C 1
ATOM 1989 O O . PRO A 1 248 ? -13.865 3.445 14.491 1.00 98.62 248 PRO A O 1
ATOM 1992 N N . HIS A 1 249 ? -14.622 2.360 12.679 1.00 98.31 249 HIS A N 1
ATOM 1993 C CA . HIS A 1 249 ? -14.515 0.991 13.182 1.00 98.31 249 HIS A CA 1
ATOM 1994 C C . HIS A 1 249 ? -13.174 0.320 12.834 1.00 98.31 249 HIS A C 1
ATOM 1996 O O . HIS A 1 249 ? -12.917 -0.782 13.308 1.00 98.31 249 HIS A O 1
ATOM 2002 N N . ALA A 1 250 ? -12.336 0.946 12.003 1.00 98.62 250 ALA A N 1
ATOM 2003 C CA . ALA A 1 250 ? -11.113 0.329 11.511 1.00 98.62 250 ALA A CA 1
ATOM 2004 C C . ALA A 1 250 ? -9.956 0.394 12.521 1.00 98.62 250 ALA A C 1
ATOM 2006 O O . ALA A 1 250 ? -9.908 1.246 13.414 1.00 98.62 250 ALA A O 1
ATOM 2007 N N . VAL A 1 251 ? -8.967 -0.473 12.316 1.00 98.75 251 VAL A N 1
ATOM 2008 C CA . VAL A 1 251 ? -7.678 -0.463 13.022 1.00 98.75 251 VAL A CA 1
ATOM 2009 C C . VAL A 1 251 ? -6.558 -0.203 12.025 1.00 98.75 251 VAL A C 1
ATOM 2011 O O . VAL A 1 251 ? -6.510 -0.820 10.965 1.00 98.75 251 VAL A O 1
ATOM 2014 N N . ALA A 1 252 ? -5.637 0.703 12.346 1.00 98.81 252 ALA A N 1
ATOM 2015 C CA . ALA A 1 252 ? -4.544 1.062 11.453 1.00 98.81 252 ALA A CA 1
ATOM 2016 C C . ALA A 1 252 ? -3.166 0.912 12.104 1.00 98.81 252 ALA A C 1
ATOM 2018 O O . ALA A 1 252 ? -2.976 1.309 13.252 1.00 98.81 252 ALA A O 1
ATOM 2019 N N . ALA A 1 253 ? -2.195 0.406 11.342 1.00 98.69 253 ALA A N 1
ATOM 2020 C CA . ALA A 1 253 ? -0.780 0.394 11.702 1.00 98.69 253 ALA A CA 1
ATOM 2021 C C . ALA A 1 253 ? 0.027 1.271 10.737 1.00 98.69 253 ALA A C 1
ATOM 2023 O O . ALA A 1 253 ? -0.134 1.185 9.519 1.00 98.69 253 ALA A O 1
ATOM 2024 N N . PHE A 1 254 ? 0.924 2.088 11.278 1.00 98.62 254 PHE A N 1
ATOM 2025 C CA . PHE A 1 254 ? 1.772 3.027 10.547 1.00 98.62 254 PHE A CA 1
ATOM 2026 C C . PHE A 1 254 ? 3.248 2.666 10.694 1.00 98.62 254 PHE A C 1
ATOM 2028 O O . PHE A 1 254 ? 3.656 2.068 11.687 1.00 98.62 254 PHE A O 1
ATOM 2035 N N . GLY A 1 255 ? 4.059 3.074 9.714 1.00 97.25 255 GLY A N 1
ATOM 2036 C CA . GLY A 1 255 ? 5.503 2.822 9.739 1.00 97.25 255 GLY A CA 1
ATOM 2037 C C . GLY A 1 255 ? 5.854 1.364 9.449 1.00 97.25 255 GLY A C 1
ATOM 2038 O O . GLY A 1 255 ? 6.906 0.886 9.858 1.00 97.25 255 GLY A O 1
ATOM 2039 N N . VAL A 1 256 ? 4.969 0.638 8.764 1.00 97.88 256 VAL A N 1
ATOM 2040 C CA . VAL A 1 256 ? 5.228 -0.752 8.385 1.00 97.88 256 VAL A CA 1
ATOM 2041 C C . VAL A 1 256 ? 6.322 -0.782 7.311 1.00 97.88 256 VAL A C 1
ATOM 2043 O O . VAL A 1 256 ? 6.366 0.076 6.430 1.00 97.88 256 VAL A O 1
ATOM 2046 N N . ASP A 1 257 ? 7.210 -1.769 7.381 1.00 97.19 257 ASP A N 1
ATOM 2047 C CA . ASP A 1 257 ? 8.416 -1.873 6.554 1.00 97.19 257 ASP A CA 1
ATOM 2048 C C . ASP A 1 257 ? 8.124 -2.341 5.114 1.00 97.19 257 ASP A C 1
ATOM 2050 O O . ASP A 1 257 ? 8.718 -3.296 4.642 1.00 97.19 257 ASP A O 1
ATOM 2054 N N . PHE A 1 258 ? 7.181 -1.723 4.398 1.00 96.94 258 PHE A N 1
ATOM 2055 C CA . PHE A 1 258 ? 6.943 -1.959 2.966 1.00 96.94 258 PHE A CA 1
ATOM 2056 C C . PHE A 1 258 ? 6.831 -0.635 2.199 1.00 96.94 258 PHE A C 1
ATOM 2058 O O . PHE A 1 258 ? 6.538 0.407 2.783 1.00 96.94 258 PHE A O 1
ATOM 2065 N N . GLY A 1 259 ? 7.013 -0.689 0.877 1.00 95.88 259 GLY A N 1
ATOM 2066 C CA . GLY A 1 259 ? 6.941 0.479 -0.006 1.00 95.88 259 GLY A CA 1
ATOM 2067 C C . GLY A 1 259 ? 8.322 1.003 -0.389 1.00 95.88 259 GLY A C 1
ATOM 2068 O O . GLY A 1 259 ? 9.233 0.218 -0.636 1.00 95.88 259 GLY A O 1
ATOM 2069 N N . HIS A 1 260 ? 8.479 2.326 -0.461 1.00 96.38 260 HIS A N 1
ATOM 2070 C CA . HIS A 1 260 ? 9.683 2.979 -1.001 1.00 96.38 260 HIS A CA 1
ATOM 2071 C C . HIS A 1 260 ? 10.770 3.305 0.047 1.00 96.38 260 HIS A C 1
ATOM 2073 O O . HIS A 1 260 ? 11.603 4.189 -0.169 1.00 96.38 260 HIS A O 1
ATOM 2079 N N . THR A 1 261 ? 10.785 2.603 1.181 1.00 95.69 261 THR A N 1
ATOM 2080 C CA . THR A 1 261 ? 11.891 2.645 2.155 1.00 95.69 261 THR A CA 1
ATOM 2081 C C . THR A 1 261 ? 12.467 1.254 2.350 1.00 95.69 261 THR A C 1
ATOM 2083 O O . THR A 1 261 ? 11.731 0.276 2.236 1.00 95.69 261 THR A O 1
ATOM 2086 N N . ASP A 1 262 ? 13.737 1.181 2.729 1.00 95.19 262 ASP A N 1
ATOM 2087 C CA . ASP A 1 262 ? 14.401 -0.062 3.104 1.00 95.19 262 ASP A CA 1
ATOM 2088 C C . ASP A 1 262 ? 14.601 -0.146 4.624 1.00 95.19 262 ASP A C 1
ATOM 2090 O O . ASP A 1 262 ? 14.672 0.893 5.281 1.00 95.19 262 ASP A O 1
ATOM 2094 N N . PRO A 1 263 ? 14.683 -1.356 5.198 1.00 95.00 263 PRO A N 1
ATOM 2095 C CA . PRO A 1 263 ? 14.520 -2.639 4.525 1.00 95.00 263 PRO A CA 1
ATOM 2096 C C . PRO A 1 263 ? 13.034 -2.902 4.230 1.00 95.00 263 PRO A C 1
ATOM 2098 O O . PRO A 1 263 ? 12.159 -2.222 4.764 1.00 95.00 263 PRO A O 1
ATOM 2101 N N . HIS A 1 264 ? 12.743 -3.871 3.361 1.00 89.56 264 HIS A N 1
ATOM 2102 C CA . HIS A 1 264 ? 11.393 -4.065 2.830 1.00 89.56 264 HIS A CA 1
ATOM 2103 C C . HIS A 1 264 ? 10.836 -5.477 3.100 1.00 89.56 264 HIS A C 1
ATOM 2105 O O . HIS A 1 264 ? 11.523 -6.496 2.987 1.00 89.56 264 HIS A O 1
ATOM 2111 N N . VAL A 1 265 ? 9.540 -5.520 3.396 1.00 95.62 265 VAL A N 1
ATOM 2112 C CA . VAL A 1 265 ? 8.668 -6.690 3.467 1.00 95.62 265 VAL A CA 1
ATOM 2113 C C . VAL A 1 265 ? 7.920 -6.791 2.136 1.00 95.62 265 VAL A C 1
ATOM 2115 O O . VAL A 1 265 ? 7.233 -5.835 1.761 1.00 95.62 265 VAL A O 1
ATOM 2118 N N . PRO A 1 266 ? 7.970 -7.938 1.434 1.00 96.31 266 PRO A N 1
ATOM 2119 C CA . PRO A 1 266 ? 7.242 -8.133 0.183 1.00 96.31 266 PRO A CA 1
ATOM 2120 C C . PRO A 1 266 ? 5.727 -8.230 0.419 1.00 96.31 266 PRO A C 1
ATOM 2122 O O . PRO A 1 266 ? 5.170 -9.322 0.402 1.00 96.31 266 PRO A O 1
ATOM 2125 N N . LEU A 1 267 ? 5.037 -7.107 0.636 1.00 97.19 267 LEU A N 1
ATOM 2126 C CA . LEU A 1 267 ? 3.602 -7.059 0.962 1.00 97.19 267 LEU A CA 1
ATOM 2127 C C . LEU A 1 267 ? 2.784 -8.016 0.062 1.00 97.19 267 LEU A C 1
ATOM 2129 O O . LEU A 1 267 ? 2.858 -7.852 -1.155 1.00 97.19 267 LEU A O 1
ATOM 2133 N N . PRO A 1 268 ? 2.013 -8.985 0.589 1.00 96.62 268 PRO A N 1
ATOM 2134 C CA . PRO A 1 268 ? 1.293 -9.969 -0.217 1.00 96.62 268 PRO A CA 1
ATOM 2135 C C . PRO A 1 268 ? -0.125 -9.479 -0.543 1.00 96.62 268 PRO A C 1
ATOM 2137 O O . PRO A 1 268 ? -1.084 -9.763 0.172 1.00 96.62 268 PRO A O 1
ATOM 2140 N N . LEU A 1 269 ? -0.284 -8.747 -1.646 1.00 97.06 269 LEU A N 1
ATOM 2141 C CA . LEU A 1 269 ? -1.604 -8.309 -2.103 1.00 97.06 269 LEU A CA 1
ATOM 2142 C C . LEU A 1 269 ? -2.440 -9.511 -2.545 1.00 97.06 269 LEU A C 1
ATOM 2144 O O . LEU A 1 269 ? -1.988 -10.335 -3.341 1.00 97.06 269 LEU A O 1
ATOM 2148 N N . GLY A 1 270 ? -3.669 -9.581 -2.038 1.00 95.62 270 GLY A N 1
ATOM 2149 C CA . GLY A 1 270 ? -4.615 -10.673 -2.257 1.00 95.62 270 GLY A CA 1
ATOM 2150 C C . GLY A 1 270 ? -4.539 -11.797 -1.225 1.00 95.62 270 GLY A C 1
ATOM 2151 O O . GLY A 1 270 ? -5.501 -12.565 -1.151 1.00 95.62 270 GLY A O 1
ATOM 2152 N N . GLY A 1 271 ? -3.448 -11.872 -0.450 1.00 95.94 271 GLY A N 1
ATOM 2153 C CA . GLY A 1 271 ? -3.320 -12.749 0.718 1.00 95.94 271 GLY A CA 1
ATOM 2154 C C . GLY A 1 271 ? -4.098 -12.215 1.921 1.00 95.94 271 GLY A C 1
ATOM 2155 O O . GLY A 1 271 ? -4.686 -11.133 1.841 1.00 95.94 271 GLY A O 1
ATOM 2156 N N . THR A 1 272 ? -4.100 -12.964 3.022 1.00 98.00 272 THR A N 1
ATOM 2157 C CA . THR A 1 272 ? -4.793 -12.563 4.256 1.00 98.00 272 THR A CA 1
ATOM 2158 C C . THR A 1 272 ? -3.794 -11.944 5.221 1.00 98.00 272 THR A C 1
ATOM 2160 O O . THR A 1 272 ? -2.645 -12.379 5.289 1.00 98.00 272 THR A O 1
ATOM 2163 N N . ALA A 1 273 ? -4.206 -10.919 5.956 1.00 98.50 273 ALA A N 1
ATOM 2164 C CA . ALA A 1 273 ? -3.425 -10.368 7.048 1.00 98.50 273 ALA A CA 1
ATOM 2165 C C . ALA A 1 273 ? -4.255 -10.295 8.327 1.00 98.50 273 ALA A C 1
ATOM 2167 O O . ALA A 1 273 ? -5.459 -10.067 8.263 1.00 98.50 273 ALA A O 1
ATOM 2168 N N . THR A 1 274 ? -3.590 -10.447 9.467 1.00 98.75 274 THR A N 1
ATOM 2169 C CA . THR A 1 274 ? -4.149 -10.221 10.802 1.00 98.75 274 THR A CA 1
ATOM 2170 C C . THR A 1 274 ? -3.397 -9.062 11.447 1.00 98.75 274 THR A C 1
ATOM 2172 O O . THR A 1 274 ? -2.159 -9.052 11.458 1.00 98.75 274 THR A O 1
ATOM 2175 N N . LEU A 1 275 ? -4.140 -8.093 11.977 1.00 98.69 275 LEU A N 1
ATOM 2176 C CA . LEU A 1 275 ? -3.634 -6.957 12.739 1.00 98.69 275 LEU A CA 1
ATOM 2177 C C . LEU A 1 275 ? -4.163 -7.065 14.166 1.00 98.69 275 LEU A C 1
ATOM 2179 O O . LEU A 1 275 ? -5.372 -7.143 14.361 1.00 98.69 275 LEU A O 1
ATOM 2183 N N . ASP A 1 276 ? -3.266 -7.030 15.143 1.00 98.00 276 ASP A N 1
ATOM 2184 C CA . ASP A 1 276 ? -3.605 -7.038 16.564 1.00 98.00 276 ASP A CA 1
ATOM 2185 C C . ASP A 1 276 ? -2.765 -5.968 17.284 1.00 98.00 276 ASP A C 1
ATOM 2187 O O . ASP A 1 276 ? -1.570 -6.186 17.515 1.00 98.00 276 ASP A O 1
ATOM 2191 N N . PRO A 1 277 ? -3.351 -4.802 17.618 1.00 97.12 277 PRO A N 1
ATOM 2192 C CA . PRO A 1 277 ? -2.637 -3.728 18.298 1.00 97.12 277 PRO A CA 1
ATOM 2193 C C . PRO A 1 277 ? -2.346 -4.037 19.772 1.00 97.12 277 PRO A C 1
ATOM 2195 O O . PRO A 1 277 ? -1.415 -3.451 20.315 1.00 97.12 277 PRO A O 1
ATOM 2198 N N . ASP A 1 278 ? -3.069 -4.959 20.421 1.00 95.69 278 ASP A N 1
ATOM 2199 C CA . ASP A 1 278 ? -2.818 -5.307 21.828 1.00 95.69 278 ASP A CA 1
ATOM 2200 C C . ASP A 1 278 ? -1.519 -6.109 21.976 1.00 95.69 278 ASP A C 1
ATOM 2202 O O . ASP A 1 278 ? -0.798 -5.976 22.969 1.00 95.69 278 ASP A O 1
ATOM 2206 N N . THR A 1 279 ? -1.203 -6.941 20.977 1.00 95.44 279 THR A N 1
ATOM 2207 C CA . THR A 1 279 ? 0.059 -7.699 20.911 1.00 95.44 279 THR A CA 1
ATOM 2208 C C . THR A 1 279 ? 1.087 -7.112 19.942 1.00 95.44 279 THR A C 1
ATOM 2210 O O . THR A 1 279 ? 2.144 -7.717 19.738 1.00 95.44 279 THR A O 1
ATOM 2213 N N . GLU A 1 280 ? 0.776 -5.958 19.344 1.00 95.44 280 GLU A N 1
ATOM 2214 C CA . GLU A 1 280 ? 1.541 -5.295 18.279 1.00 95.44 280 GLU A CA 1
ATOM 2215 C C . GLU A 1 280 ? 1.880 -6.233 17.100 1.00 95.44 280 GLU A C 1
ATOM 2217 O O . GLU A 1 280 ? 2.923 -6.119 16.447 1.00 95.44 280 GLU A O 1
ATOM 2222 N N . THR A 1 281 ? 0.995 -7.188 16.810 1.00 96.50 281 THR A N 1
ATOM 2223 C CA . THR A 1 281 ? 1.218 -8.217 15.795 1.00 96.50 281 THR A CA 1
ATOM 2224 C C . THR A 1 281 ? 0.684 -7.771 14.437 1.00 96.50 281 THR A C 1
ATOM 2226 O O . THR A 1 281 ? -0.483 -7.417 14.287 1.00 96.50 281 THR A O 1
ATOM 2229 N N . ILE A 1 282 ? 1.535 -7.887 13.414 1.00 98.25 282 ILE A N 1
ATOM 2230 C CA . ILE A 1 282 ? 1.126 -7.962 12.008 1.00 98.25 282 ILE A CA 1
ATOM 2231 C C . ILE A 1 282 ? 1.555 -9.328 11.482 1.00 98.25 282 ILE A C 1
ATOM 2233 O O . ILE A 1 282 ? 2.725 -9.714 11.598 1.00 98.25 282 ILE A O 1
ATOM 2237 N N . ARG A 1 283 ? 0.612 -10.068 10.906 1.00 98.06 283 ARG A N 1
ATOM 2238 C CA . ARG A 1 283 ? 0.843 -11.392 10.324 1.00 98.06 283 ARG A CA 1
ATOM 2239 C C . ARG A 1 283 ? 0.218 -11.475 8.939 1.00 98.06 283 ARG A C 1
ATOM 2241 O O . ARG A 1 283 ? -0.870 -10.957 8.747 1.00 98.06 283 ARG A O 1
ATOM 2248 N N . PHE A 1 284 ? 0.888 -12.152 8.011 1.00 98.00 284 PHE A N 1
ATOM 2249 C CA . PHE A 1 284 ? 0.368 -12.452 6.677 1.00 98.00 284 PHE A CA 1
ATOM 2250 C C . PHE A 1 284 ? 0.315 -13.967 6.434 1.00 98.00 284 PHE A C 1
ATOM 2252 O O . PHE A 1 284 ? 1.339 -14.643 6.582 1.00 98.00 284 PHE A O 1
ATOM 2259 N N . ASP A 1 285 ? -0.842 -14.483 6.027 1.00 93.06 285 ASP A N 1
ATOM 2260 C CA . ASP A 1 285 ? -1.125 -15.909 5.798 1.00 93.06 285 ASP A CA 1
ATOM 2261 C C . ASP A 1 285 ? -1.444 -16.236 4.330 1.00 93.06 285 ASP A C 1
ATOM 2263 O O . ASP A 1 285 ? -2.114 -15.423 3.641 1.00 93.06 285 ASP A O 1
#

Sequence (285 aa):
PPEERAAEIERAFADPEIRGVMAVTGGDDQLRVLRHLDADVLREHPTRFYGFSDNDNLRLYLWNRGVVSYGAQLMPTLALDPEIHSYTEHSLRRALFEGALGRVDPAEEWTDGWYEFDGEPREWRENDGRDWWIGPDVTGEPTVEGRVWGGCYSIVSWHLETSRYLPDPVDLEGAILALETSETLPYAADVGYTLRSMGERGLLERFDGVLVGRPKSFNPHAEREVDIETYRAAIREAVTAQLAEYAPHAVAAFGVDFGHTDPHVPLPLGGTATLDPDTETIRFD

Organism: NCBI:txid1776492

Solvent-accessible surface area (backbone atoms only — not comparable to full-atom values): 15021 Å² total; per-residue (Å²): 108,45,60,58,54,23,52,53,52,51,53,50,29,64,34,90,87,43,73,58,49,67,34,57,63,59,69,86,58,51,66,66,20,59,84,58,50,62,68,62,53,53,54,77,29,73,47,40,40,24,29,38,50,32,37,26,44,58,42,44,50,32,36,73,58,77,38,48,25,25,40,36,27,46,38,86,63,66,60,61,54,100,62,67,52,67,70,24,46,55,37,43,49,25,66,73,76,48,92,43,61,40,73,56,78,72,56,72,48,33,30,41,54,73,84,50,98,88,55,76,82,65,66,72,39,81,40,93,46,66,48,79,46,75,25,86,64,55,78,79,81,72,61,39,66,20,42,29,44,65,38,28,44,74,48,49,48,50,39,62,74,65,60,77,62,59,69,61,72,76,79,37,59,43,12,22,40,34,37,18,39,50,67,79,55,75,56,34,66,57,57,25,52,50,48,41,54,32,30,79,66,67,51,43,53,28,28,38,27,35,40,29,23,33,64,28,52,52,42,97,83,42,98,63,86,58,58,58,67,64,49,48,51,42,38,51,50,28,49,51,57,37,33,59,72,43,21,24,61,17,34,34,40,36,46,39,52,25,65,56,26,38,50,38,37,44,51,50,36,50,29,36,34,38,42,28,72,93,77,69,42,39,33,31,84

Radius of gyration: 17.91 Å; Cα contacts (8 Å, |Δi|>4): 602; chains: 1; bounding box: 48×44×48 Å

Foldseek 3Di:
DLLVVQVVVLVLQQDQVRQEDAAAAADDCNLVNLVNHDLVSCLVRAHEYEDADNCLSVQLLVLLSLHKYWHHHCPPQPNQDPDHDPLSVLLVCCVRPHDFSFWRFFDQKKFLADGDNPDDDTDIDGDPGKDKDAFPPADDFLKAKAAEHEGELVSLLVCLVVVPRHHDLVNLASHEYEYEYALQLDQLVVSLVSLLSCLVVLNNQRYQEYEYAQYNQDDPPHPDHDDRVVSQVSNVCSVVVSCNVRHSNHMYMYHHADDSMPDHRTDIHSWMWMQGVVVRIITTD

Secondary structure (DSSP, 8-state):
-HHHHHHHHHHHHH-TT--EEE-S---S-GGGTGGG--HHHHHHS--EEE--GGGHHHHHHHHTTT--EES--IIIIIISSSS--HHHHHHHHHHHHSS--EE-PPPSEEB-PPP-TTSPPPPPEE----EEEE-TT--S---EEEEEEEEEHHHHHHHHHH-SSPPPGGGGTTEEEEEE--TT---HHHHHHHHHHHHHTT-GGGEEEEEEEPPP---TTSS----HHHHHHHHHHHHHHHHHHH-TT-EEEEEES-SSSBS----EETSEEEEETTTTEEEE-